Protein AF-A0A934UHF7-F1 (afdb_monomer_lite)

Structure (mmCIF, N/CA/C/O backbone):
data_AF-A0A934UHF7-F1
#
_entry.id   AF-A0A934UHF7-F1
#
loop_
_atom_site.group_PDB
_atom_site.id
_atom_site.type_symbol
_atom_site.label_atom_id
_atom_site.label_alt_id
_atom_site.label_comp_id
_atom_site.label_asym_id
_atom_site.label_entity_id
_atom_site.label_seq_id
_atom_site.pdbx_PDB_ins_code
_atom_site.Cartn_x
_atom_site.Cartn_y
_atom_site.Cartn_z
_atom_site.occupancy
_atom_site.B_iso_or_equiv
_atom_site.auth_seq_id
_atom_site.auth_comp_id
_atom_site.auth_asym_id
_atom_site.auth_atom_id
_atom_site.pdbx_PDB_model_num
ATOM 1 N N . MET A 1 1 ? -7.821 -23.586 4.861 1.00 62.84 1 MET A N 1
ATOM 2 C CA . MET A 1 1 ? -7.050 -22.357 5.176 1.00 62.84 1 MET A CA 1
ATOM 3 C C . MET A 1 1 ? -6.172 -22.627 6.397 1.00 62.84 1 MET A C 1
ATOM 5 O O . MET A 1 1 ? -6.608 -23.371 7.265 1.00 62.84 1 MET A O 1
ATOM 9 N N . LEU A 1 2 ? -4.943 -22.099 6.468 1.00 68.31 2 LEU A N 1
ATOM 10 C CA . LEU A 1 2 ? -4.145 -22.159 7.707 1.00 68.31 2 LEU A CA 1
ATOM 11 C C . LEU A 1 2 ? -4.829 -21.315 8.794 1.00 68.31 2 LEU A C 1
ATOM 13 O O . LEU A 1 2 ? -5.342 -20.244 8.481 1.00 68.31 2 LEU A O 1
ATOM 17 N N . ALA A 1 3 ? -4.805 -21.774 10.048 1.00 86.88 3 ALA A N 1
ATOM 18 C CA . ALA A 1 3 ? -5.326 -21.006 11.180 1.00 86.88 3 ALA A CA 1
ATOM 19 C C . ALA A 1 3 ? -4.601 -19.643 11.303 1.00 86.88 3 ALA A C 1
ATOM 21 O O . ALA A 1 3 ? -3.373 -19.612 11.109 1.00 86.88 3 ALA A O 1
ATOM 22 N N . PRO A 1 4 ? -5.306 -18.533 11.615 1.00 87.94 4 PRO A N 1
ATOM 23 C CA . PRO A 1 4 ? -4.714 -17.195 11.696 1.00 87.94 4 PRO A CA 1
ATOM 24 C C . PRO A 1 4 ? -3.457 -17.128 12.574 1.00 87.94 4 PRO A C 1
ATOM 26 O O . PRO A 1 4 ? -2.467 -16.503 12.203 1.00 87.94 4 PRO A O 1
ATOM 29 N N . GLU A 1 5 ? -3.407 -17.856 13.686 1.00 90.25 5 GLU A N 1
ATOM 30 C CA . GLU A 1 5 ? -2.260 -17.862 14.600 1.00 90.25 5 GLU A CA 1
ATOM 31 C C . GLU A 1 5 ? -0.988 -18.394 13.924 1.00 90.25 5 GLU A C 1
ATOM 33 O O . GLU A 1 5 ? 0.098 -17.832 14.097 1.00 90.25 5 GLU A O 1
ATOM 38 N N . LYS A 1 6 ? -1.114 -19.439 13.092 1.00 92.25 6 LYS A N 1
ATOM 39 C CA . LYS A 1 6 ? 0.016 -20.018 12.345 1.00 92.25 6 LYS A CA 1
ATOM 40 C C . LYS A 1 6 ? 0.525 -19.060 11.272 1.00 92.25 6 LYS A C 1
ATOM 42 O O . LYS A 1 6 ? 1.737 -18.927 11.087 1.00 92.25 6 LYS A O 1
ATOM 47 N N . ILE A 1 7 ? -0.387 -18.380 10.573 1.00 93.19 7 ILE A N 1
ATOM 48 C CA . ILE A 1 7 ? -0.027 -17.363 9.576 1.00 93.19 7 ILE A CA 1
ATOM 49 C C . ILE A 1 7 ? 0.721 -16.213 10.263 1.00 93.19 7 ILE A C 1
ATOM 51 O O . ILE A 1 7 ? 1.783 -15.795 9.793 1.00 93.19 7 ILE A O 1
ATOM 55 N N . ARG A 1 8 ? 0.211 -15.749 11.410 1.00 95.12 8 ARG A N 1
ATOM 56 C CA . ARG A 1 8 ? 0.797 -14.651 12.180 1.00 95.12 8 ARG A CA 1
ATOM 57 C C . ARG A 1 8 ? 2.185 -14.996 12.697 1.00 95.12 8 ARG A C 1
ATOM 59 O O . ARG A 1 8 ? 3.106 -14.210 12.495 1.00 95.12 8 ARG A O 1
ATOM 66 N N . ALA A 1 9 ? 2.369 -16.186 13.269 1.00 95.06 9 ALA A N 1
ATOM 67 C CA . ALA A 1 9 ? 3.677 -16.656 13.719 1.00 95.06 9 ALA A CA 1
ATOM 68 C C . ALA A 1 9 ? 4.718 -16.653 12.584 1.00 95.06 9 ALA A C 1
ATOM 70 O O . ALA A 1 9 ? 5.837 -16.185 12.774 1.00 95.06 9 ALA A O 1
ATOM 71 N N . LYS A 1 10 ? 4.341 -17.098 11.376 1.00 94.81 10 LYS A N 1
ATOM 72 C CA . LYS A 1 10 ? 5.239 -17.094 10.208 1.00 94.81 10 LYS A CA 1
ATOM 73 C C . LYS A 1 10 ? 5.590 -15.682 9.727 1.00 94.81 10 LYS A C 1
ATOM 75 O O . LYS A 1 10 ? 6.721 -15.438 9.308 1.00 94.81 10 LYS A O 1
ATOM 80 N N . LEU A 1 11 ? 4.644 -14.743 9.773 1.00 95.69 11 LEU A N 1
ATOM 81 C CA . LEU A 1 11 ? 4.925 -13.345 9.435 1.00 95.69 11 LEU A CA 1
ATOM 82 C C . LEU A 1 11 ? 5.869 -12.702 10.460 1.00 95.69 11 LEU A C 1
ATOM 84 O O . LEU A 1 11 ? 6.822 -12.038 10.064 1.00 95.69 11 LEU A O 1
ATOM 88 N N . LEU A 1 12 ? 5.687 -12.970 11.753 1.00 96.75 12 LEU A N 1
ATOM 89 C CA . LEU A 1 12 ? 6.542 -12.426 12.816 1.00 96.75 12 LEU A CA 1
ATOM 90 C C . LEU A 1 12 ? 8.006 -12.894 12.746 1.00 96.75 12 LEU A C 1
ATOM 92 O O . LEU A 1 12 ? 8.877 -12.240 13.304 1.00 96.75 12 LEU A O 1
ATOM 96 N N . GLN A 1 13 ? 8.306 -13.973 12.016 1.00 96.00 13 GLN A N 1
ATOM 97 C CA . GLN A 1 13 ? 9.692 -14.381 11.738 1.00 96.00 13 GLN A CA 1
ATOM 98 C C . GLN A 1 13 ? 10.429 -13.405 10.806 1.00 96.00 13 GLN A C 1
ATOM 100 O O . GLN A 1 13 ? 11.655 -13.378 10.793 1.00 96.00 13 GLN A O 1
ATOM 105 N N . ASN A 1 14 ? 9.696 -12.630 9.998 1.00 94.38 14 ASN A N 1
ATOM 106 C CA . ASN A 1 14 ? 10.255 -11.802 8.923 1.00 94.38 14 ASN A CA 1
ATOM 107 C C . ASN A 1 14 ? 9.904 -10.312 9.047 1.00 94.38 14 ASN A C 1
ATOM 109 O O . ASN A 1 14 ? 10.461 -9.486 8.317 1.00 94.38 14 ASN A O 1
ATOM 113 N N . TYR A 1 15 ? 8.964 -9.962 9.925 1.00 95.62 15 TYR A N 1
ATOM 114 C CA . TYR A 1 15 ? 8.413 -8.617 10.041 1.00 95.62 15 TYR A CA 1
ATOM 115 C C . TYR A 1 15 ? 8.269 -8.200 11.501 1.00 95.62 15 TYR A C 1
ATOM 117 O O . TYR A 1 15 ? 7.901 -9.002 12.356 1.00 95.62 15 TYR A O 1
ATOM 125 N N . GLU A 1 16 ? 8.508 -6.913 11.753 1.00 94.31 16 GLU A N 1
ATOM 126 C CA . GLU A 1 16 ? 8.268 -6.296 13.059 1.00 94.31 16 GLU A CA 1
ATOM 127 C C . GLU A 1 16 ? 6.799 -6.477 13.483 1.00 94.31 16 GLU A C 1
ATOM 129 O O . GLU A 1 16 ? 5.912 -6.343 12.630 1.00 94.31 16 GLU A O 1
ATOM 134 N N . PRO A 1 17 ? 6.513 -6.705 14.778 1.00 94.81 17 PRO A N 1
ATOM 135 C CA . PRO A 1 17 ? 5.154 -6.950 15.261 1.00 94.81 17 PRO A CA 1
ATOM 136 C C . PRO A 1 17 ? 4.128 -5.886 14.860 1.00 94.81 17 PRO A C 1
ATOM 138 O O . PRO A 1 17 ? 3.008 -6.236 14.499 1.00 94.81 17 PRO A O 1
ATOM 141 N N . ASP A 1 18 ? 4.519 -4.610 14.840 1.00 94.00 18 ASP A N 1
ATOM 142 C CA . ASP A 1 18 ? 3.639 -3.489 14.475 1.00 94.00 18 ASP A CA 1
ATOM 143 C C . ASP A 1 18 ? 3.242 -3.466 12.990 1.00 94.00 18 ASP A C 1
ATOM 145 O O . ASP A 1 18 ? 2.354 -2.718 12.592 1.00 94.00 18 ASP A O 1
ATOM 149 N N . LEU A 1 19 ? 3.918 -4.248 12.142 1.00 96.75 19 LEU A N 1
ATOM 150 C CA . LEU A 1 19 ? 3.612 -4.368 10.713 1.00 96.75 19 LEU A CA 1
ATOM 151 C C . LEU A 1 19 ? 2.625 -5.505 10.429 1.00 96.75 19 LEU A C 1
ATOM 153 O O . LEU A 1 19 ? 1.992 -5.529 9.372 1.00 96.75 19 LEU A O 1
ATOM 157 N N . VAL A 1 20 ? 2.510 -6.457 11.352 1.00 98.06 20 VAL A N 1
ATOM 158 C CA . VAL A 1 20 ? 1.700 -7.661 11.189 1.00 98.06 20 VAL A CA 1
ATOM 159 C C . VAL A 1 20 ? 0.325 -7.431 11.804 1.00 98.06 20 VAL A C 1
ATOM 161 O O . VAL A 1 20 ? 0.208 -6.948 12.928 1.00 98.06 20 VAL A O 1
ATOM 164 N N . CYS A 1 21 ? -0.721 -7.807 11.070 1.00 97.75 21 CYS A N 1
ATOM 165 C CA . CYS A 1 21 ? -2.094 -7.759 11.546 1.00 97.75 21 CYS A CA 1
ATOM 166 C C . CYS A 1 21 ? -2.237 -8.511 12.878 1.00 97.75 21 CYS A C 1
ATOM 168 O O . CYS A 1 21 ? -1.662 -9.587 13.097 1.00 97.75 21 CYS A O 1
ATOM 170 N N . ARG A 1 22 ? -3.011 -7.921 13.781 1.00 96.00 22 ARG A N 1
ATOM 171 C CA . ARG A 1 22 ? -3.354 -8.474 15.086 1.00 96.00 22 ARG A CA 1
ATOM 172 C C . ARG A 1 22 ? -4.867 -8.354 15.310 1.00 96.00 22 ARG A C 1
ATOM 174 O O . ARG A 1 22 ? -5.503 -7.560 14.619 1.00 96.00 22 ARG A O 1
ATOM 181 N N . PRO A 1 23 ? -5.449 -9.131 16.241 1.00 95.44 23 PRO A N 1
ATOM 182 C CA . PRO A 1 23 ? -6.899 -9.133 16.461 1.00 95.44 23 PRO A CA 1
ATOM 183 C C . PRO A 1 23 ? -7.495 -7.764 16.826 1.00 95.44 23 PRO A C 1
ATOM 185 O O . PRO A 1 23 ? -8.679 -7.536 16.615 1.00 95.44 23 PRO A O 1
ATOM 188 N N . ASP A 1 24 ? -6.683 -6.854 17.367 1.00 95.81 24 ASP A N 1
ATOM 189 C CA . ASP A 1 24 ? -7.043 -5.478 17.723 1.00 95.81 24 ASP A CA 1
ATOM 190 C C . ASP A 1 24 ? -6.553 -4.434 16.698 1.00 95.81 24 ASP A C 1
ATOM 192 O O . ASP A 1 24 ? -6.535 -3.242 16.998 1.00 95.81 24 ASP A O 1
ATOM 196 N N . SER A 1 25 ? -6.109 -4.849 15.504 1.00 97.94 25 SER A N 1
ATOM 197 C CA . SER A 1 25 ? -5.822 -3.906 14.418 1.00 97.94 25 SER A CA 1
ATOM 198 C C . SER A 1 25 ? -7.101 -3.190 13.985 1.00 97.94 25 SER A C 1
ATOM 200 O O . SER A 1 25 ? -8.149 -3.808 13.848 1.00 97.94 25 SER A O 1
ATOM 202 N N . ASP A 1 26 ? -7.006 -1.896 13.698 1.00 98.25 26 ASP A N 1
ATOM 203 C CA . ASP A 1 26 ? -8.129 -1.114 13.174 1.00 98.25 26 ASP A CA 1
ATOM 204 C C . ASP A 1 26 ? -8.273 -1.285 11.653 1.00 98.25 26 ASP A C 1
ATOM 206 O O . ASP A 1 26 ? -9.363 -1.145 11.101 1.00 98.25 26 ASP A O 1
ATOM 210 N N . LEU A 1 27 ? -7.158 -1.561 10.966 1.00 98.38 27 LEU A N 1
ATOM 211 C CA . LEU A 1 27 ? -7.069 -1.621 9.509 1.00 98.38 27 LEU A CA 1
ATOM 212 C C . LEU A 1 27 ? -5.830 -2.412 9.069 1.00 98.38 27 LEU A C 1
ATOM 214 O O . LEU A 1 27 ? -4.785 -2.373 9.722 1.00 98.38 27 LEU A O 1
ATOM 218 N N . VAL A 1 28 ? -5.899 -3.058 7.905 1.00 98.62 28 VAL A N 1
ATOM 219 C CA . VAL A 1 28 ? -4.717 -3.552 7.186 1.00 98.62 28 VAL A CA 1
ATOM 220 C C . VAL A 1 28 ? -4.571 -2.865 5.836 1.00 98.62 28 VAL A C 1
ATOM 222 O O . VAL A 1 28 ? -5.526 -2.770 5.071 1.00 98.62 28 VAL A O 1
ATOM 225 N N . ILE A 1 29 ? -3.358 -2.392 5.539 1.00 98.62 29 ILE A N 1
ATOM 226 C CA . ILE A 1 29 ? -3.007 -1.744 4.273 1.00 98.62 29 ILE A CA 1
ATOM 227 C C . ILE A 1 29 ? -1.858 -2.506 3.626 1.00 98.62 29 ILE A C 1
ATOM 229 O O . ILE A 1 29 ? -0.712 -2.435 4.081 1.00 98.62 29 ILE A O 1
ATOM 233 N N . GLU A 1 30 ? -2.147 -3.188 2.525 1.00 98.44 30 GLU A N 1
ATOM 234 C CA . GLU A 1 30 ? -1.138 -3.911 1.759 1.00 98.44 30 GLU A CA 1
ATOM 235 C C . GLU A 1 30 ? -1.224 -3.591 0.275 1.00 98.44 30 GLU A C 1
ATOM 237 O O . GLU A 1 30 ? -2.240 -3.177 -0.265 1.00 98.44 30 GLU A O 1
ATOM 242 N N . GLY A 1 31 ? -0.117 -3.798 -0.410 1.00 98.25 31 GLY A N 1
ATOM 243 C CA . GLY A 1 31 ? -0.020 -3.620 -1.842 1.00 98.25 31 GLY A CA 1
ATOM 244 C C . GLY A 1 31 ? 1.350 -4.061 -2.302 1.00 98.25 31 GLY A C 1
ATOM 245 O O . GLY A 1 31 ? 2.305 -4.134 -1.512 1.00 98.25 31 GLY A O 1
ATOM 246 N N . TYR A 1 32 ? 1.483 -4.306 -3.601 1.00 98.38 32 TYR A N 1
ATOM 247 C CA . TYR A 1 32 ? 2.802 -4.502 -4.183 1.00 98.38 32 TYR A CA 1
ATOM 248 C C . TYR A 1 32 ? 3.709 -3.300 -3.834 1.00 98.38 32 TYR A C 1
ATOM 250 O O . TYR A 1 32 ? 3.229 -2.158 -3.736 1.00 98.38 32 TYR A O 1
ATOM 258 N N . PRO A 1 33 ? 5.018 -3.495 -3.567 1.00 96.81 33 PRO A N 1
ATOM 259 C CA . PRO A 1 33 ? 5.877 -2.373 -3.232 1.00 96.81 33 PRO A CA 1
ATOM 260 C C . PRO A 1 33 ? 5.815 -1.301 -4.320 1.00 96.81 33 PRO A C 1
ATOM 262 O O . PRO A 1 33 ? 5.768 -1.605 -5.504 1.00 96.81 33 PRO A O 1
ATOM 265 N N . ARG A 1 34 ? 5.913 -0.032 -3.910 1.00 94.81 34 ARG A N 1
ATOM 266 C CA . ARG A 1 34 ? 5.830 1.152 -4.797 1.00 94.81 34 ARG A CA 1
ATOM 267 C C . ARG A 1 34 ? 4.422 1.512 -5.294 1.00 94.81 34 ARG A C 1
ATOM 269 O O . ARG A 1 34 ? 4.299 2.482 -6.040 1.00 94.81 34 ARG A O 1
ATOM 276 N N . SER A 1 35 ? 3.387 0.867 -4.765 1.00 97.19 35 SER A N 1
ATOM 277 C CA . SER A 1 35 ? 1.979 1.262 -4.917 1.00 97.19 35 SER A CA 1
ATOM 278 C C . SER A 1 35 ? 1.512 2.156 -3.757 1.00 97.19 35 SER A C 1
ATOM 280 O O . SER A 1 35 ? 0.618 1.795 -3.021 1.00 97.19 35 SER A O 1
ATOM 282 N N . ALA A 1 36 ? 2.196 3.272 -3.480 1.00 96.06 36 ALA A N 1
ATOM 283 C CA . ALA A 1 36 ? 1.829 4.253 -2.433 1.00 96.06 36 ALA A CA 1
ATOM 284 C C . ALA A 1 36 ? 1.739 3.789 -0.952 1.00 96.06 36 ALA A C 1
ATOM 286 O O . ALA A 1 36 ? 1.555 4.637 -0.091 1.00 96.06 36 ALA A O 1
ATOM 287 N N . ASN A 1 37 ? 2.003 2.522 -0.609 1.00 97.19 37 ASN A N 1
ATOM 288 C CA . ASN A 1 37 ? 1.958 1.977 0.771 1.00 97.19 37 ASN A CA 1
ATOM 289 C C . ASN A 1 37 ? 2.432 2.922 1.899 1.00 97.19 37 ASN A C 1
ATOM 291 O O . ASN A 1 37 ? 1.715 3.181 2.862 1.00 97.19 37 ASN A O 1
ATOM 295 N N . THR A 1 38 ? 3.655 3.452 1.798 1.00 94.94 38 THR A N 1
ATOM 296 C CA . THR A 1 38 ? 4.207 4.352 2.827 1.00 94.94 38 THR A CA 1
ATOM 297 C C . THR A 1 38 ? 3.505 5.706 2.852 1.00 94.94 38 THR A C 1
ATOM 299 O O . THR A 1 38 ? 3.336 6.277 3.922 1.00 94.94 38 THR A O 1
ATOM 302 N N . PHE A 1 39 ? 3.094 6.208 1.687 1.00 96.44 39 PHE A N 1
ATOM 303 C CA . PHE A 1 39 ? 2.368 7.466 1.570 1.00 96.44 39 PHE A CA 1
ATOM 304 C C . PHE A 1 39 ? 0.998 7.378 2.232 1.00 96.44 39 PHE A C 1
ATOM 306 O O . PHE A 1 39 ? 0.721 8.206 3.088 1.00 96.44 39 PHE A O 1
ATOM 313 N N . THR A 1 40 ? 0.223 6.332 1.951 1.00 98.19 40 THR A N 1
ATOM 314 C CA . THR A 1 40 ? -1.100 6.116 2.550 1.00 98.19 40 THR A CA 1
ATOM 315 C C . THR A 1 40 ? -1.047 6.107 4.078 1.00 98.19 40 THR A C 1
ATOM 317 O O . THR A 1 40 ? -1.782 6.842 4.729 1.00 98.19 40 THR A O 1
ATOM 320 N N . VAL A 1 41 ? -0.122 5.340 4.668 1.00 97.88 41 VAL A N 1
ATOM 321 C CA . VAL A 1 41 ? 0.048 5.297 6.132 1.00 97.88 41 VAL A CA 1
ATOM 322 C C . VAL A 1 41 ? 0.471 6.660 6.689 1.00 97.88 41 VAL A C 1
ATOM 324 O O . VAL A 1 41 ? 0.005 7.069 7.749 1.00 97.88 41 VAL A O 1
ATOM 327 N N . SER A 1 42 ? 1.367 7.373 6.000 1.00 97.62 42 SER A N 1
ATOM 328 C CA . SER A 1 42 ? 1.803 8.703 6.437 1.00 97.62 42 SER A CA 1
ATOM 329 C C . SER A 1 42 ? 0.696 9.746 6.336 1.00 97.62 42 SER A C 1
ATOM 331 O O . SER A 1 42 ? 0.609 10.571 7.238 1.00 97.62 42 SER A O 1
ATOM 333 N N . MET A 1 43 ? -0.146 9.692 5.301 1.00 98.19 43 MET A N 1
ATOM 334 C CA . MET A 1 43 ? -1.321 10.553 5.168 1.00 98.19 43 MET A CA 1
ATOM 335 C C . MET A 1 43 ? -2.287 10.320 6.322 1.00 98.19 43 MET A C 1
ATOM 337 O O . MET A 1 43 ? -2.574 11.262 7.046 1.00 98.19 43 MET A O 1
ATOM 341 N N . ILE A 1 44 ? -2.688 9.071 6.585 1.00 98.38 44 ILE A N 1
ATOM 342 C CA . ILE A 1 44 ? -3.584 8.750 7.710 1.00 98.38 44 ILE A CA 1
ATOM 343 C C . ILE A 1 44 ? -3.035 9.308 9.029 1.00 98.38 44 ILE A C 1
ATOM 345 O O . ILE A 1 44 ? -3.760 9.947 9.782 1.00 98.38 44 ILE A O 1
ATOM 349 N N . ARG A 1 45 ? -1.732 9.138 9.286 1.00 97.88 45 ARG A N 1
ATOM 350 C CA . ARG A 1 45 ? -1.096 9.690 10.490 1.00 97.88 45 ARG A CA 1
ATOM 351 C C . ARG A 1 45 ? -1.140 11.214 10.539 1.00 97.88 45 ARG A C 1
ATOM 353 O O . ARG A 1 45 ? -1.429 11.750 11.595 1.00 97.88 45 ARG A O 1
ATOM 360 N N . VAL A 1 46 ? -0.861 11.901 9.429 1.00 98.31 46 VAL A N 1
ATOM 361 C CA . VAL A 1 46 ? -0.944 13.371 9.358 1.00 98.31 46 VAL A CA 1
ATOM 362 C C . VAL A 1 46 ? -2.360 13.852 9.665 1.00 98.31 46 VAL A C 1
ATOM 364 O O . VAL A 1 46 ? -2.509 14.790 10.439 1.00 98.31 46 VAL A O 1
ATOM 367 N N . LEU A 1 47 ? -3.378 13.194 9.107 1.00 98.31 47 LEU A N 1
ATOM 368 C CA . LEU A 1 47 ? -4.774 13.574 9.318 1.00 98.31 47 LEU A CA 1
ATOM 369 C C . LEU A 1 47 ? -5.209 13.335 10.770 1.00 98.31 47 LEU A C 1
ATOM 371 O O . LEU A 1 47 ? -5.811 14.215 11.378 1.00 98.31 47 LEU A O 1
ATOM 375 N N . CYS A 1 48 ? -4.848 12.191 11.363 1.00 98.25 48 CYS A N 1
ATOM 376 C CA . CYS A 1 48 ? -5.109 11.936 12.782 1.00 98.25 48 CYS A CA 1
ATOM 377 C C . CYS A 1 48 ? -4.388 12.942 13.690 1.00 98.25 48 CYS A C 1
ATOM 379 O O . CYS A 1 48 ? -5.014 13.487 14.595 1.00 98.25 48 CYS A O 1
ATOM 381 N N . ASP A 1 49 ? -3.104 13.221 13.424 1.00 97.62 49 ASP A N 1
ATOM 382 C CA . ASP A 1 49 ? -2.310 14.190 14.189 1.00 97.62 49 ASP A CA 1
ATOM 383 C C . ASP A 1 49 ? -2.960 15.591 14.123 1.00 97.62 49 ASP A C 1
ATOM 385 O O . ASP A 1 49 ? -3.085 16.261 15.146 1.00 97.62 49 ASP A O 1
ATOM 389 N N . ALA A 1 50 ? -3.424 16.020 12.942 1.00 96.88 50 ALA A N 1
ATOM 390 C CA . ALA A 1 50 ? -4.084 17.314 12.745 1.00 96.88 50 ALA A CA 1
ATOM 391 C C . ALA A 1 50 ? -5.451 17.414 13.444 1.00 96.88 50 ALA A C 1
ATOM 393 O O . ALA A 1 50 ? -5.810 18.481 13.934 1.00 96.88 50 ALA A O 1
ATOM 394 N N . ALA A 1 51 ? -6.196 16.309 13.515 1.00 97.06 51 ALA A N 1
ATOM 395 C CA . ALA A 1 51 ? -7.498 16.246 14.177 1.00 97.06 51 ALA A CA 1
ATOM 396 C C . ALA A 1 51 ? -7.413 15.986 15.695 1.00 97.06 51 ALA A C 1
ATOM 398 O O . ALA A 1 51 ? -8.446 15.896 16.355 1.00 97.06 51 ALA A O 1
ATOM 399 N N . GLY A 1 52 ? -6.210 15.797 16.258 1.00 97.06 52 GLY A N 1
ATOM 400 C CA . GLY A 1 52 ? -6.044 15.360 17.650 1.00 97.06 52 GLY A CA 1
ATOM 401 C C . GLY A 1 52 ? -6.601 13.953 17.920 1.00 97.06 52 GLY A C 1
ATOM 402 O O . GLY A 1 52 ? -6.880 13.599 19.064 1.00 97.06 52 GLY A O 1
ATOM 403 N N . GLN A 1 53 ? -6.781 13.145 16.872 1.00 96.88 53 GLN A N 1
ATOM 404 C CA . GLN A 1 53 ? -7.344 11.802 16.953 1.00 96.88 53 GLN A CA 1
ATOM 405 C C . GLN A 1 53 ? -6.245 10.772 17.238 1.00 96.88 53 GLN A C 1
ATOM 407 O O . GLN A 1 53 ? -5.139 10.837 16.697 1.00 96.88 53 GLN A O 1
ATOM 412 N N . LYS A 1 54 ? -6.563 9.759 18.052 1.00 96.81 54 LYS A N 1
ATOM 413 C CA . LYS A 1 54 ? -5.672 8.612 18.275 1.00 96.81 54 LYS A CA 1
ATOM 414 C C . LYS A 1 54 ? -5.336 7.936 16.940 1.00 96.81 54 LYS A C 1
ATOM 416 O O . LYS A 1 54 ? -6.230 7.624 16.157 1.00 96.81 54 LYS A O 1
ATOM 421 N N . GLN A 1 55 ? -4.051 7.662 16.706 1.00 96.69 55 GLN A N 1
ATOM 422 C CA . GLN A 1 55 ? -3.628 6.945 15.503 1.00 96.69 55 GLN A CA 1
ATOM 423 C C . GLN A 1 55 ? -4.176 5.507 15.501 1.00 96.69 55 GLN A C 1
ATOM 425 O O . GLN A 1 55 ? -4.034 4.813 16.515 1.00 96.69 55 GLN A O 1
ATOM 430 N N . PRO A 1 56 ? -4.743 5.037 14.375 1.00 97.19 56 PRO A N 1
ATOM 431 C CA . PRO A 1 56 ? -5.198 3.659 14.252 1.00 97.19 56 PRO A CA 1
ATOM 432 C C . PRO A 1 56 ? -4.018 2.678 14.284 1.00 97.19 56 PRO A C 1
ATOM 434 O O . PRO A 1 56 ? -2.920 2.965 13.788 1.00 97.19 56 PRO A O 1
ATOM 437 N N . CYS A 1 57 ? -4.253 1.486 14.821 1.00 97.75 57 CYS A N 1
ATOM 438 C CA . CYS A 1 57 ? -3.367 0.345 14.675 1.00 97.75 57 CYS A CA 1
ATOM 439 C C . CYS A 1 57 ? -3.492 -0.217 13.253 1.00 97.75 57 CYS A C 1
ATOM 441 O O . CYS A 1 57 ? -4.498 -0.835 12.905 1.00 97.75 57 CYS A O 1
ATOM 443 N N . ILE A 1 58 ? -2.462 -0.007 12.429 1.00 98.25 58 ILE A N 1
ATOM 444 C CA . ILE A 1 58 ? -2.468 -0.420 11.022 1.00 98.25 58 ILE A CA 1
ATOM 445 C C . ILE A 1 58 ? -1.434 -1.523 10.779 1.00 98.25 58 ILE A C 1
ATOM 447 O O . ILE A 1 58 ? -0.233 -1.251 10.820 1.00 98.25 58 ILE A O 1
ATOM 451 N N . GLY A 1 59 ? -1.885 -2.726 10.411 1.00 98.19 59 GLY A N 1
ATOM 452 C CA . GLY A 1 59 ? -1.007 -3.750 9.832 1.00 98.19 59 GLY A CA 1
ATOM 453 C C . GLY A 1 59 ? -0.620 -3.370 8.400 1.00 98.19 59 GLY A C 1
ATOM 454 O O . GLY A 1 59 ? -1.490 -3.066 7.587 1.00 98.19 59 GLY A O 1
ATOM 455 N N . HIS A 1 60 ? 0.671 -3.324 8.068 1.00 97.81 60 HIS A N 1
ATOM 456 C CA . HIS A 1 60 ? 1.116 -2.809 6.770 1.00 97.81 60 HIS A CA 1
ATOM 457 C C . HIS A 1 60 ? 2.561 -3.174 6.407 1.00 97.81 60 HIS A C 1
ATOM 459 O O . HIS A 1 60 ? 3.381 -3.478 7.270 1.00 97.81 60 HIS A O 1
ATOM 465 N N . HIS A 1 61 ? 2.959 -2.922 5.155 1.00 94.50 61 HIS A N 1
ATOM 466 C CA . HIS A 1 61 ? 4.355 -3.017 4.681 1.00 94.50 61 HIS A CA 1
ATOM 467 C C . HIS A 1 61 ? 4.978 -4.418 4.800 1.00 94.50 61 HIS A C 1
ATOM 469 O O . HIS A 1 61 ? 6.203 -4.551 4.698 1.00 94.50 61 HIS A O 1
ATOM 475 N N . THR A 1 62 ? 4.167 -5.466 4.954 1.00 96.44 62 THR A N 1
ATOM 476 C CA . THR A 1 62 ? 4.658 -6.835 4.763 1.00 96.44 62 THR A CA 1
ATOM 477 C C . THR A 1 62 ? 4.769 -7.155 3.270 1.00 96.44 62 THR A C 1
ATOM 479 O O . THR A 1 62 ? 5.625 -7.943 2.855 1.00 96.44 62 THR A O 1
ATOM 482 N N . HIS A 1 63 ? 3.966 -6.474 2.440 1.00 96.56 63 HIS A N 1
ATOM 483 C CA . HIS A 1 63 ? 3.782 -6.739 1.015 1.00 96.56 63 HIS A CA 1
ATOM 484 C C . HIS A 1 63 ? 3.382 -8.195 0.758 1.00 96.56 63 HIS A C 1
ATOM 486 O O . HIS A 1 63 ? 3.831 -8.804 -0.218 1.00 96.56 63 HIS A O 1
ATOM 492 N N . SER A 1 64 ? 2.603 -8.763 1.679 1.00 95.75 64 SER A N 1
ATOM 493 C CA . SER A 1 64 ? 2.213 -10.165 1.693 1.00 95.75 64 SER A CA 1
ATOM 494 C C . SER A 1 64 ? 0.703 -10.293 1.810 1.00 95.75 64 SER A C 1
ATOM 496 O O . SER A 1 64 ? 0.096 -9.793 2.755 1.00 95.75 64 SER A O 1
ATOM 498 N N . VAL A 1 65 ? 0.110 -11.062 0.896 1.00 96.94 65 VAL A N 1
ATOM 499 C CA . VAL A 1 65 ? -1.305 -11.461 0.953 1.00 96.94 65 VAL A CA 1
ATOM 500 C C . VAL A 1 65 ? -1.626 -12.206 2.251 1.00 96.94 65 VAL A C 1
ATOM 502 O O . VAL A 1 65 ? -2.756 -12.185 2.718 1.00 96.94 65 VAL A O 1
ATOM 505 N N . GLN A 1 66 ? -0.637 -12.829 2.894 1.00 97.00 66 GLN A N 1
ATOM 506 C CA . GLN A 1 66 ? -0.854 -13.495 4.179 1.00 97.00 66 GLN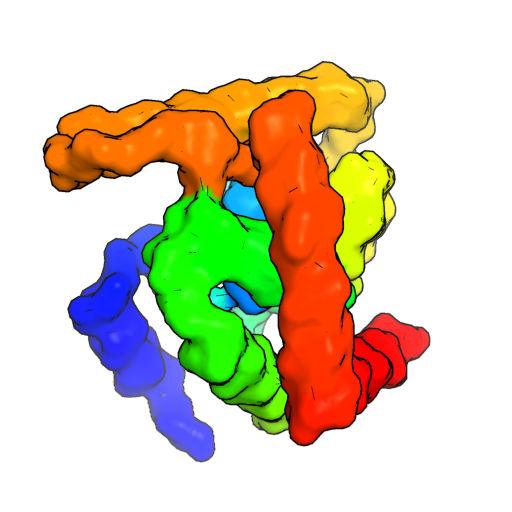 A CA 1
ATOM 507 C C . GLN A 1 66 ? -1.307 -12.521 5.275 1.00 97.00 66 GLN A C 1
ATOM 509 O O . GLN A 1 66 ? -2.089 -12.907 6.135 1.00 97.00 66 GLN A O 1
ATOM 514 N N . ASN A 1 67 ? -0.878 -11.255 5.225 1.00 97.75 67 ASN A N 1
ATOM 515 C CA . ASN A 1 67 ? -1.325 -10.237 6.178 1.00 97.75 67 ASN A CA 1
ATOM 516 C C . ASN A 1 67 ? -2.792 -9.834 5.931 1.00 97.75 67 ASN A C 1
ATOM 518 O O . ASN A 1 67 ? -3.521 -9.557 6.876 1.00 97.75 67 ASN A O 1
ATOM 522 N N . LEU A 1 68 ? -3.241 -9.877 4.669 1.00 98.00 68 LEU A N 1
ATOM 523 C CA . LEU A 1 68 ? -4.653 -9.722 4.298 1.00 98.00 68 LEU A CA 1
ATOM 524 C C . LEU A 1 68 ? -5.480 -10.940 4.737 1.00 98.00 68 LEU A C 1
ATOM 526 O O . LEU A 1 68 ? -6.552 -10.788 5.303 1.00 98.00 68 LEU A O 1
ATOM 530 N N . ARG A 1 69 ? -4.958 -12.162 4.576 1.00 97.31 69 ARG A N 1
ATOM 531 C CA . ARG A 1 69 ? -5.623 -13.379 5.080 1.00 97.31 69 ARG A CA 1
ATOM 532 C C . ARG A 1 69 ? -5.795 -13.367 6.599 1.00 97.31 69 ARG A C 1
ATOM 534 O O . ARG A 1 69 ? -6.816 -13.839 7.087 1.00 97.31 69 ARG A O 1
ATOM 541 N N . LEU A 1 70 ? -4.832 -12.810 7.340 1.00 96.94 70 LEU A N 1
ATOM 542 C CA . LEU A 1 70 ? -4.998 -12.560 8.775 1.00 96.94 70 LEU A CA 1
ATOM 543 C C . LEU A 1 70 ? -6.144 -11.597 9.054 1.00 96.94 70 LEU A C 1
ATOM 545 O O . LEU A 1 70 ? -6.995 -11.902 9.881 1.00 96.94 70 LEU A O 1
ATOM 549 N N . ALA A 1 71 ? -6.166 -10.459 8.360 1.00 97.50 71 ALA A N 1
ATOM 550 C CA . ALA A 1 71 ? -7.212 -9.462 8.530 1.00 97.50 71 ALA A CA 1
ATOM 551 C C . ALA A 1 71 ? -8.597 -10.051 8.249 1.00 97.50 71 ALA A C 1
ATOM 553 O O . ALA A 1 71 ? -9.491 -9.900 9.073 1.00 97.50 71 ALA A O 1
ATOM 554 N N . ALA A 1 72 ? -8.740 -10.817 7.163 1.00 96.75 72 ALA A N 1
ATOM 555 C CA . ALA A 1 72 ? -9.960 -11.553 6.854 1.00 96.75 72 ALA A CA 1
ATOM 556 C C . ALA A 1 72 ? -10.359 -12.510 7.992 1.00 96.75 72 ALA A C 1
ATOM 558 O O . ALA A 1 72 ? -11.498 -12.478 8.449 1.00 96.75 72 ALA A O 1
ATOM 559 N N . GLY A 1 73 ? -9.414 -13.304 8.507 1.00 95.56 73 GLY A N 1
ATOM 560 C CA . GLY A 1 73 ? -9.665 -14.228 9.619 1.00 95.56 73 GLY A CA 1
ATOM 561 C C . GLY A 1 73 ? -10.042 -13.546 10.940 1.00 95.56 73 GLY A C 1
ATOM 562 O O . GLY A 1 73 ? -10.739 -14.144 11.753 1.00 95.56 73 GLY A O 1
ATOM 563 N N . TYR A 1 74 ? -9.609 -12.303 11.153 1.00 96.31 74 TYR A N 1
ATOM 564 C CA . TYR A 1 74 ? -9.940 -11.499 12.333 1.00 96.31 74 TYR A CA 1
ATOM 565 C C . TYR A 1 74 ? -11.122 -10.538 12.118 1.00 96.31 74 TYR A C 1
ATOM 567 O O . TYR A 1 74 ? -11.506 -9.838 13.052 1.00 96.31 74 TYR A O 1
ATOM 575 N N . GLY A 1 75 ? -11.696 -10.472 10.912 1.00 96.00 75 GLY A N 1
ATOM 576 C CA . GLY A 1 75 ? -12.736 -9.494 10.575 1.00 96.00 75 GLY A CA 1
ATOM 577 C C . GLY A 1 75 ? -12.244 -8.040 10.596 1.00 96.00 75 GLY A C 1
ATOM 578 O O . GLY A 1 75 ? -13.014 -7.132 10.906 1.00 96.00 75 GLY A O 1
ATOM 579 N N . ILE A 1 76 ? -10.959 -7.810 10.309 1.00 98.12 76 ILE A N 1
ATOM 580 C CA . ILE A 1 76 ? -10.358 -6.473 10.253 1.00 98.12 76 ILE A CA 1
ATOM 581 C C . ILE A 1 76 ? -10.523 -5.887 8.845 1.00 98.12 76 ILE A C 1
ATOM 583 O O . ILE A 1 76 ? -10.180 -6.563 7.870 1.00 98.12 76 ILE A O 1
ATOM 587 N N . PRO A 1 77 ? -10.985 -4.626 8.712 1.00 98.12 77 PRO A N 1
ATOM 588 C CA . PRO A 1 77 ? -11.076 -3.947 7.425 1.00 98.12 77 PRO A CA 1
ATOM 589 C C . PRO A 1 77 ? -9.742 -3.944 6.674 1.00 98.12 77 PRO A C 1
ATOM 591 O O . PRO A 1 77 ? -8.669 -3.771 7.261 1.00 98.12 77 PRO A O 1
ATOM 594 N N . MET A 1 78 ? -9.809 -4.104 5.355 1.00 98.19 78 MET A N 1
ATOM 595 C CA . MET A 1 78 ? -8.639 -4.178 4.483 1.00 98.19 78 MET A CA 1
ATOM 596 C C . MET A 1 78 ? -8.702 -3.122 3.388 1.00 98.19 78 MET A C 1
ATOM 598 O O . MET A 1 78 ? -9.734 -2.935 2.748 1.00 98.19 78 MET A O 1
ATOM 602 N N . MET A 1 79 ? -7.563 -2.491 3.120 1.00 98.12 79 MET A N 1
ATOM 603 C CA . MET A 1 79 ? -7.340 -1.669 1.939 1.00 98.12 79 MET A CA 1
ATOM 604 C C . MET A 1 79 ? -6.157 -2.218 1.145 1.00 9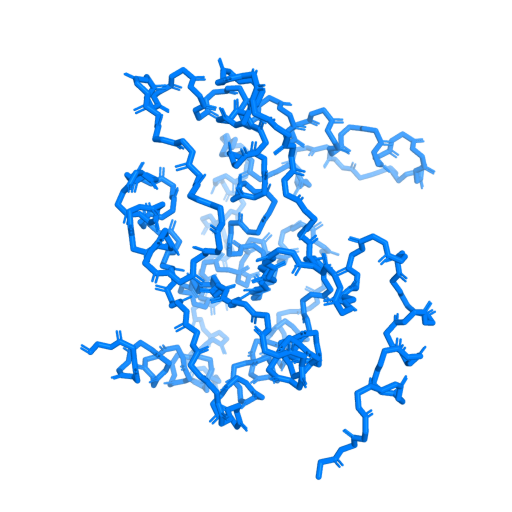8.12 79 MET A C 1
ATOM 606 O O . MET A 1 79 ? -5.048 -2.369 1.666 1.00 98.12 79 MET A O 1
ATOM 610 N N . VAL A 1 80 ? -6.389 -2.475 -0.137 1.00 98.44 80 VAL A N 1
ATOM 611 C CA . VAL A 1 80 ? -5.385 -2.969 -1.070 1.00 98.44 80 VAL A CA 1
ATOM 612 C C . VAL A 1 80 ? -4.998 -1.867 -2.041 1.00 98.44 80 VAL A C 1
ATOM 614 O O . VAL A 1 80 ? -5.842 -1.279 -2.712 1.00 98.44 80 VAL A O 1
ATOM 617 N N . LEU A 1 81 ? -3.700 -1.589 -2.119 1.00 98.50 81 LEU A N 1
ATOM 618 C CA . LEU A 1 81 ? -3.145 -0.564 -2.991 1.00 98.50 81 LEU A CA 1
ATOM 619 C C . LEU A 1 81 ? -2.624 -1.184 -4.282 1.00 98.50 81 LEU A C 1
ATOM 621 O O . LEU A 1 81 ? -1.721 -2.030 -4.258 1.00 98.50 81 LEU A O 1
ATOM 625 N N . ILE A 1 82 ? -3.126 -0.698 -5.414 1.00 98.19 82 ILE A N 1
ATOM 626 C CA . ILE A 1 82 ? -2.756 -1.201 -6.737 1.00 98.19 82 ILE A CA 1
ATOM 627 C C . ILE A 1 82 ? -2.141 -0.105 -7.605 1.00 98.19 82 ILE A C 1
ATOM 629 O O . ILE A 1 82 ? -2.495 1.071 -7.531 1.00 98.19 82 ILE A O 1
ATOM 633 N N . ARG A 1 83 ? -1.177 -0.496 -8.434 1.00 98.12 83 ARG A N 1
ATOM 634 C CA . ARG A 1 83 ? -0.508 0.377 -9.395 1.00 98.12 83 ARG A CA 1
ATOM 635 C C . ARG A 1 83 ? -0.233 -0.406 -10.669 1.00 98.12 83 ARG A C 1
ATOM 637 O O . ARG A 1 83 ? 0.039 -1.607 -10.595 1.00 98.12 83 ARG A O 1
ATOM 644 N N . GLU A 1 84 ? -0.273 0.298 -11.794 1.00 97.75 84 GLU A N 1
ATOM 645 C CA . GLU A 1 84 ? 0.127 -0.231 -13.095 1.00 97.75 84 GLU A CA 1
ATOM 646 C C . GLU A 1 84 ? 1.512 -0.922 -12.987 1.00 97.75 84 GLU A C 1
ATOM 648 O O . GLU A 1 84 ? 2.418 -0.398 -12.313 1.00 97.75 84 GLU A O 1
ATOM 653 N N . PRO A 1 85 ? 1.656 -2.142 -13.542 1.00 98.06 85 PRO A N 1
ATOM 654 C CA . PRO A 1 85 ? 2.835 -2.975 -13.339 1.00 98.06 85 PRO A CA 1
ATOM 655 C C . PRO A 1 85 ? 4.131 -2.348 -13.854 1.00 98.06 85 PRO A C 1
ATOM 657 O O . PRO A 1 85 ? 5.119 -2.383 -13.114 1.00 98.06 85 PRO A O 1
ATOM 660 N N . ALA A 1 86 ? 4.159 -1.753 -15.051 1.00 96.25 86 ALA A N 1
ATOM 661 C CA . ALA A 1 86 ? 5.370 -1.139 -15.604 1.00 96.25 86 ALA A CA 1
ATOM 662 C C . ALA A 1 86 ? 5.934 -0.079 -14.654 1.00 96.25 86 ALA A C 1
ATOM 664 O O . ALA A 1 86 ? 7.121 -0.068 -14.321 1.00 96.25 86 ALA A O 1
ATOM 665 N N . ASP A 1 87 ? 5.057 0.757 -14.125 1.00 95.62 87 ASP A N 1
ATOM 666 C CA . ASP A 1 87 ? 5.373 1.865 -13.247 1.00 95.62 87 ASP A CA 1
ATOM 667 C C . ASP A 1 87 ? 5.833 1.404 -11.849 1.00 95.62 87 ASP A C 1
ATOM 669 O O . ASP A 1 87 ? 6.813 1.917 -11.281 1.00 95.62 87 ASP A O 1
ATOM 673 N N . ALA A 1 88 ? 5.149 0.409 -11.275 1.00 96.62 88 ALA A N 1
ATOM 674 C CA . ALA A 1 88 ? 5.490 -0.148 -9.969 1.00 96.62 88 ALA A CA 1
ATOM 675 C C . ALA A 1 88 ? 6.816 -0.926 -10.005 1.00 96.62 88 ALA A C 1
ATOM 677 O O . ALA A 1 88 ? 7.673 -0.742 -9.129 1.00 96.62 88 ALA A O 1
ATOM 678 N N . ILE A 1 89 ? 7.001 -1.758 -11.033 1.00 96.88 89 ILE A N 1
ATOM 679 C CA . ILE A 1 89 ? 8.191 -2.589 -11.234 1.00 96.88 89 ILE A CA 1
ATOM 68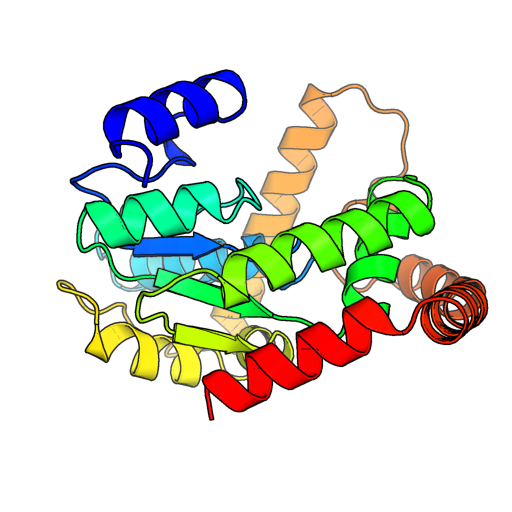0 C C . ILE A 1 89 ? 9.399 -1.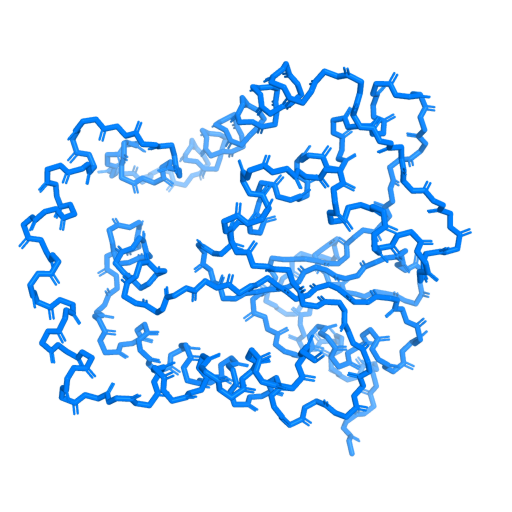713 -11.538 1.00 96.88 89 ILE A C 1
ATOM 682 O O . ILE A 1 89 ? 10.404 -1.845 -10.840 1.00 96.88 89 ILE A O 1
ATOM 686 N N . LEU A 1 90 ? 9.294 -0.756 -12.467 1.00 93.69 90 LEU A N 1
ATOM 687 C CA . LEU A 1 90 ? 10.366 0.200 -12.762 1.00 93.69 90 LEU A CA 1
ATOM 688 C C . LEU A 1 90 ? 10.801 0.951 -11.498 1.00 93.69 90 LEU A C 1
ATOM 690 O O . LEU A 1 90 ? 11.985 1.027 -11.162 1.00 93.69 90 LEU A O 1
ATOM 694 N N . SER A 1 91 ? 9.833 1.465 -10.733 1.00 91.81 91 SER A N 1
ATOM 695 C CA . SER A 1 91 ? 10.112 2.182 -9.488 1.00 91.81 91 SER A CA 1
ATOM 696 C C . SER A 1 91 ? 10.809 1.301 -8.445 1.00 91.81 91 SER A C 1
ATOM 698 O O . SER A 1 91 ? 11.634 1.800 -7.668 1.00 91.81 91 SER A O 1
ATOM 700 N N . LEU A 1 92 ? 10.483 0.007 -8.395 1.00 92.88 92 LEU A N 1
ATOM 701 C CA . LEU A 1 92 ? 11.086 -0.937 -7.460 1.00 92.88 92 LEU A CA 1
ATOM 702 C C . LEU A 1 92 ? 12.469 -1.392 -7.924 1.00 92.88 92 LEU A C 1
ATOM 704 O O . LEU A 1 92 ? 13.358 -1.516 -7.080 1.00 92.88 92 LEU A O 1
ATOM 708 N N . HIS A 1 93 ? 12.652 -1.586 -9.227 1.00 92.38 93 HIS A N 1
ATOM 709 C CA . HIS A 1 93 ? 13.924 -1.913 -9.856 1.00 92.38 93 HIS A CA 1
ATOM 710 C C . HIS A 1 93 ? 14.959 -0.836 -9.529 1.00 92.38 93 HIS A C 1
ATOM 712 O O . HIS A 1 93 ? 15.933 -1.128 -8.838 1.00 92.38 93 HIS A O 1
ATOM 718 N N . ILE A 1 94 ? 14.651 0.433 -9.829 1.00 87.62 94 ILE A N 1
ATOM 719 C CA . ILE A 1 94 ? 15.511 1.588 -9.508 1.00 87.62 94 ILE A CA 1
ATOM 720 C C . ILE A 1 94 ? 15.853 1.646 -8.011 1.00 87.62 94 ILE A C 1
ATOM 722 O O . ILE A 1 94 ? 16.978 1.945 -7.624 1.00 87.62 94 ILE A O 1
ATOM 726 N N . ARG A 1 95 ? 14.875 1.363 -7.140 1.00 84.94 95 ARG A N 1
ATOM 727 C CA . ARG A 1 95 ? 15.049 1.476 -5.683 1.00 84.94 95 ARG A CA 1
ATOM 728 C C . ARG A 1 95 ? 15.888 0.346 -5.082 1.00 84.94 95 ARG A C 1
ATOM 730 O O . ARG A 1 95 ? 16.524 0.548 -4.049 1.00 84.94 95 ARG A O 1
ATOM 737 N N . SER A 1 96 ? 15.765 -0.864 -5.620 1.00 87.06 96 SER A N 1
ATOM 738 C CA . SER A 1 96 ? 16.274 -2.084 -4.980 1.00 87.06 96 SER A CA 1
ATOM 739 C C . SER A 1 96 ? 17.436 -2.744 -5.710 1.00 87.06 96 SER A C 1
ATOM 741 O O . SER A 1 96 ? 18.097 -3.572 -5.095 1.00 87.06 96 SER A O 1
ATOM 743 N N . GLY A 1 97 ? 17.663 -2.415 -6.984 1.00 87.62 97 GLY A N 1
ATOM 744 C CA . GLY A 1 97 ? 18.663 -3.066 -7.832 1.00 87.62 97 GLY A CA 1
ATOM 745 C C . GLY A 1 97 ? 18.353 -4.529 -8.170 1.00 87.62 97 GLY A C 1
ATOM 746 O O . GLY A 1 97 ? 19.193 -5.204 -8.749 1.00 87.62 97 GLY A O 1
ATOM 747 N N . LYS A 1 98 ? 17.174 -5.048 -7.799 1.00 91.56 98 LYS A N 1
ATOM 748 C CA . LYS A 1 98 ? 16.772 -6.433 -8.101 1.00 91.56 98 LYS A CA 1
ATOM 749 C C . LYS A 1 98 ? 16.451 -6.608 -9.583 1.00 91.56 98 LYS A C 1
ATOM 751 O O . LYS A 1 98 ? 15.944 -5.671 -10.199 1.00 91.56 98 LYS A O 1
ATOM 756 N N . SER A 1 99 ? 16.670 -7.810 -10.120 1.00 95.19 99 SER A N 1
ATOM 757 C CA . SER A 1 99 ? 16.362 -8.124 -11.520 1.00 95.19 99 SER A CA 1
ATOM 758 C C . SER A 1 99 ? 14.879 -7.927 -11.833 1.00 95.19 99 SER A C 1
ATOM 760 O O . SER A 1 99 ? 14.019 -8.177 -10.986 1.00 95.19 99 SER A O 1
ATOM 762 N N . VAL A 1 100 ? 14.580 -7.482 -13.056 1.00 95.19 100 VAL A N 1
ATOM 763 C CA . VAL A 1 100 ? 13.204 -7.248 -13.524 1.00 95.19 100 VAL A CA 1
ATOM 764 C C . VAL A 1 100 ? 12.369 -8.524 -13.410 1.00 95.19 100 VAL A C 1
ATOM 766 O O . VAL A 1 100 ? 11.270 -8.471 -12.871 1.00 95.19 100 VAL A O 1
ATOM 769 N N . GLU A 1 101 ? 12.930 -9.673 -13.784 1.00 96.38 101 GLU A N 1
ATOM 770 C CA . GLU A 1 101 ? 12.308 -10.996 -13.650 1.00 96.38 101 GLU A CA 1
ATOM 771 C C . GLU A 1 101 ? 11.833 -11.296 -12.218 1.00 96.38 101 GLU A C 1
ATOM 773 O O . GLU A 1 101 ? 10.668 -11.623 -11.998 1.00 96.38 101 GLU A O 1
ATOM 778 N N . THR A 1 102 ? 12.690 -11.079 -11.211 1.00 97.31 102 THR A N 1
ATOM 779 C CA . THR A 1 102 ? 12.313 -11.285 -9.800 1.00 97.31 102 THR A CA 1
ATOM 780 C C . THR A 1 102 ? 11.144 -10.382 -9.397 1.00 97.31 102 THR A C 1
ATOM 782 O O . THR A 1 102 ? 10.297 -10.752 -8.579 1.00 97.31 102 THR A O 1
ATOM 785 N N . LEU A 1 103 ? 11.108 -9.159 -9.927 1.00 97.50 103 LEU A N 1
ATOM 786 C CA . LEU A 1 103 ? 10.061 -8.193 -9.617 1.00 97.50 103 LEU A CA 1
ATOM 787 C C . LEU A 1 103 ? 8.744 -8.533 -10.323 1.00 97.50 103 LEU A C 1
ATOM 789 O O . LEU A 1 103 ? 7.693 -8.417 -9.695 1.00 97.50 103 LEU A O 1
ATOM 793 N N . LEU A 1 104 ? 8.798 -9.013 -11.568 1.00 97.81 104 LEU A N 1
ATOM 794 C CA . LEU A 1 104 ? 7.646 -9.556 -12.290 1.00 97.81 104 LEU A CA 1
ATOM 795 C C . LEU A 1 104 ? 7.040 -10.729 -11.514 1.00 97.81 104 LEU A C 1
ATOM 797 O O . LEU A 1 104 ? 5.869 -10.672 -11.146 1.00 97.81 104 LEU A O 1
ATOM 801 N N . GLN A 1 105 ? 7.854 -11.724 -11.145 1.00 98.12 105 GLN A N 1
ATOM 802 C CA . GLN A 1 105 ? 7.387 -12.895 -10.395 1.00 98.12 105 GLN A CA 1
ATOM 803 C C . GLN A 1 105 ? 6.738 -12.505 -9.064 1.00 98.12 105 GLN A C 1
ATOM 805 O O . GLN A 1 105 ? 5.718 -13.065 -8.655 1.00 98.12 105 GLN A O 1
ATOM 810 N N . ARG A 1 106 ? 7.300 -11.507 -8.373 1.00 98.00 106 ARG A N 1
ATOM 811 C CA . ARG A 1 106 ? 6.722 -11.000 -7.128 1.00 98.00 106 ARG A CA 1
ATOM 812 C C . ARG A 1 106 ? 5.390 -10.282 -7.361 1.00 98.00 106 ARG A C 1
ATOM 814 O O . ARG A 1 106 ? 4.506 -10.392 -6.512 1.00 98.00 106 ARG A O 1
ATOM 821 N N . TYR A 1 107 ? 5.247 -9.546 -8.465 1.00 98.56 107 TYR A N 1
ATOM 822 C CA . TYR A 1 107 ? 3.985 -8.904 -8.838 1.00 98.56 107 TYR A CA 1
ATOM 823 C C . TYR A 1 107 ? 2.917 -9.964 -9.103 1.00 98.56 107 TYR A C 1
ATOM 825 O O . TYR A 1 107 ? 1.841 -9.888 -8.511 1.00 98.56 107 TYR A O 1
ATOM 833 N N . VAL A 1 108 ? 3.254 -10.985 -9.897 1.00 98.50 108 VAL A N 1
ATOM 834 C CA . VAL A 1 108 ? 2.382 -12.131 -10.188 1.00 98.50 108 VAL A CA 1
ATOM 835 C C . VAL A 1 108 ? 1.959 -12.829 -8.899 1.00 98.50 108 VAL A C 1
ATOM 837 O O . VAL A 1 108 ? 0.769 -12.973 -8.641 1.00 98.50 108 VAL A O 1
ATOM 840 N N . THR A 1 109 ? 2.914 -13.171 -8.031 1.00 98.38 109 THR A N 1
ATOM 841 C CA . THR A 1 109 ? 2.644 -13.868 -6.762 1.00 98.38 109 THR A CA 1
ATOM 842 C C . THR A 1 109 ? 1.692 -13.081 -5.859 1.00 98.38 109 THR A C 1
ATOM 844 O O . THR A 1 109 ? 0.772 -13.654 -5.278 1.00 98.38 109 THR A O 1
ATOM 847 N N . PHE A 1 110 ? 1.899 -11.765 -5.725 1.00 98.44 110 PHE A N 1
ATOM 848 C CA . PHE A 1 110 ? 1.045 -10.927 -4.883 1.00 98.44 110 PHE A CA 1
ATOM 849 C C . PHE A 1 110 ? -0.383 -10.846 -5.435 1.00 98.44 110 PHE A C 1
ATOM 851 O O . PHE A 1 110 ? -1.328 -11.061 -4.684 1.00 98.44 110 PHE A O 1
ATOM 858 N N . HIS A 1 111 ? -0.549 -10.564 -6.730 1.00 98.31 111 HIS A N 1
ATOM 859 C CA . HIS A 1 111 ? -1.882 -10.358 -7.304 1.00 98.31 111 HIS A CA 1
ATOM 860 C C . HIS A 1 111 ? -2.630 -11.674 -7.534 1.00 98.31 111 HIS A C 1
ATOM 862 O O . HIS A 1 111 ? -3.833 -11.703 -7.328 1.00 98.31 111 HIS A O 1
ATOM 868 N N . THR A 1 112 ? -1.940 -12.778 -7.834 1.00 98.06 112 THR A N 1
ATOM 869 C CA . THR A 1 112 ? -2.559 -14.118 -7.845 1.00 98.06 112 THR A CA 1
ATOM 870 C C . THR A 1 112 ? -3.120 -14.444 -6.466 1.00 98.06 112 THR A C 1
ATOM 872 O O . THR A 1 112 ? -4.302 -14.723 -6.324 1.00 98.06 112 THR A O 1
ATOM 875 N N . GLY A 1 113 ? -2.310 -14.289 -5.411 1.00 97.31 113 GLY A N 1
ATOM 876 C CA . GLY A 1 113 ? -2.785 -14.544 -4.054 1.00 97.31 113 GLY A CA 1
ATOM 877 C C . GLY A 1 113 ? -3.931 -13.619 -3.628 1.00 97.31 113 GLY A C 1
ATOM 878 O O . GLY A 1 113 ? -4.767 -14.037 -2.832 1.00 97.31 113 GLY A O 1
ATOM 879 N N . LEU A 1 114 ? -3.961 -12.383 -4.138 1.00 96.94 114 LEU A N 1
ATOM 880 C CA . LEU A 1 114 ? -5.062 -11.447 -3.924 1.00 96.94 114 LEU A CA 1
ATOM 881 C C . LEU A 1 114 ? -6.347 -11.911 -4.624 1.00 96.94 114 LEU A C 1
ATOM 883 O O . LEU A 1 114 ? -7.410 -11.832 -4.027 1.00 96.94 114 LEU A O 1
ATOM 887 N N . LEU A 1 115 ? -6.258 -12.417 -5.855 1.00 95.94 115 LEU A N 1
ATOM 888 C CA . LEU A 1 115 ? -7.402 -13.005 -6.558 1.00 95.94 115 LEU A CA 1
ATOM 889 C C . LEU A 1 115 ? -7.885 -14.304 -5.886 1.00 95.94 115 LEU A C 1
ATOM 891 O O . LEU A 1 115 ? -9.063 -14.634 -5.963 1.00 95.94 115 LEU A O 1
ATOM 895 N N . ASP A 1 116 ? -7.017 -15.007 -5.166 1.00 95.75 116 ASP A N 1
ATOM 896 C CA . ASP A 1 116 ? -7.403 -16.162 -4.344 1.00 95.75 116 ASP A CA 1
ATOM 897 C C . ASP A 1 116 ? -7.947 -15.768 -2.955 1.00 95.75 116 ASP A C 1
ATOM 899 O O . ASP A 1 116 ? -8.212 -16.634 -2.116 1.00 95.75 116 ASP A O 1
ATOM 903 N N . LEU A 1 117 ? -8.022 -14.472 -2.636 1.00 95.06 117 LEU A N 1
ATOM 904 C CA . LEU A 1 117 ? -8.541 -13.998 -1.358 1.00 95.06 117 LEU A CA 1
ATOM 905 C C . LEU A 1 117 ? -10.066 -13.881 -1.431 1.00 95.06 117 LEU A C 1
ATOM 907 O O . LEU A 1 117 ? -10.597 -12.945 -2.020 1.00 95.06 117 LEU A O 1
ATOM 911 N N . ASP A 1 118 ? -10.753 -14.802 -0.765 1.00 91.62 118 ASP A N 1
ATOM 912 C CA . ASP A 1 118 ? -12.211 -14.787 -0.616 1.00 91.62 118 ASP A CA 1
ATOM 913 C C . ASP A 1 118 ? -12.640 -13.897 0.563 1.00 91.62 118 ASP A C 1
ATOM 915 O O . ASP A 1 118 ? -13.068 -14.366 1.617 1.00 91.62 118 ASP A O 1
ATOM 919 N N . ALA A 1 119 ? -12.386 -12.592 0.442 1.00 93.38 119 ALA A N 1
ATOM 920 C CA . ALA A 1 119 ? -12.788 -11.596 1.431 1.00 93.38 119 ALA A CA 1
ATOM 921 C C . ALA A 1 119 ? -12.895 -10.205 0.798 1.00 93.38 119 ALA A C 1
ATOM 923 O O . ALA A 1 119 ? -12.104 -9.845 -0.074 1.00 93.38 119 ALA A O 1
ATOM 924 N N . ALA A 1 120 ? -13.838 -9.397 1.285 1.00 93.38 120 ALA A N 1
ATOM 925 C CA . ALA A 1 120 ? -14.008 -8.025 0.826 1.00 93.38 120 ALA A CA 1
ATOM 926 C C . ALA A 1 120 ? -12.845 -7.131 1.283 1.00 93.38 120 ALA A C 1
ATOM 928 O O . ALA A 1 120 ? -12.424 -7.161 2.440 1.00 93.38 120 ALA A O 1
ATOM 929 N N . TYR A 1 121 ? -12.353 -6.294 0.375 1.00 96.19 121 TYR A N 1
ATOM 930 C CA . TYR A 1 121 ? -11.357 -5.266 0.649 1.00 96.19 121 TYR A CA 1
ATOM 931 C C . TYR A 1 121 ? -11.649 -4.026 -0.196 1.00 96.19 121 TYR A C 1
ATOM 933 O O . TYR A 1 121 ? -12.201 -4.114 -1.292 1.00 96.19 121 TYR A O 1
ATOM 941 N N . LEU A 1 122 ? -11.226 -2.858 0.282 1.00 97.31 122 LEU A N 1
ATOM 942 C CA . LEU A 1 122 ? -11.244 -1.642 -0.521 1.00 97.31 122 LEU A CA 1
ATOM 943 C C . LEU A 1 122 ? -10.033 -1.636 -1.451 1.00 97.31 122 LEU A C 1
ATOM 945 O O . LEU A 1 122 ? -8.895 -1.605 -0.985 1.00 97.31 122 LEU A O 1
ATOM 949 N N . LEU A 1 123 ? -10.259 -1.629 -2.764 1.00 97.88 123 LEU A N 1
ATOM 950 C CA . LEU A 1 123 ? -9.197 -1.392 -3.739 1.00 97.88 123 LEU A CA 1
ATOM 951 C C . LEU A 1 123 ? -9.001 0.116 -3.949 1.00 97.88 123 LEU A C 1
ATOM 953 O O . LEU A 1 123 ? -9.948 0.830 -4.289 1.00 97.88 123 LEU A O 1
ATOM 957 N N . ALA A 1 124 ? -7.769 0.586 -3.760 1.00 97.38 124 ALA A N 1
ATOM 958 C CA . ALA A 1 124 ? -7.372 1.977 -3.951 1.00 97.38 124 ALA A CA 1
ATOM 959 C C . ALA A 1 124 ? -6.258 2.067 -5.001 1.00 97.38 124 ALA A C 1
ATOM 961 O O . ALA A 1 124 ? -5.175 1.482 -4.843 1.00 97.38 124 ALA A O 1
ATOM 962 N N . ARG A 1 125 ? -6.520 2.795 -6.091 1.00 97.25 125 ARG A N 1
ATOM 963 C CA . ARG A 1 125 ? -5.549 2.954 -7.175 1.00 97.25 125 ARG A CA 1
ATOM 964 C C . ARG A 1 125 ? -4.500 3.997 -6.805 1.00 97.25 125 ARG A C 1
ATOM 966 O O . ARG A 1 125 ? -4.748 4.935 -6.051 1.00 97.25 125 ARG A O 1
ATOM 973 N N . PHE A 1 126 ? -3.288 3.817 -7.317 1.00 96.88 126 PHE A N 1
ATOM 974 C CA . PHE A 1 126 ? -2.161 4.696 -7.014 1.00 96.88 126 PHE A CA 1
ATOM 975 C C . PHE A 1 126 ? -2.444 6.169 -7.337 1.00 96.88 126 PHE A C 1
ATOM 977 O O . PHE A 1 126 ? -2.097 7.026 -6.532 1.00 96.88 126 PHE A O 1
ATOM 984 N N . ASP A 1 127 ? -3.043 6.441 -8.495 1.00 94.44 127 ASP A N 1
ATOM 985 C CA . ASP A 1 127 ? -3.431 7.770 -8.978 1.00 94.44 127 ASP A CA 1
ATOM 986 C C . ASP A 1 127 ? -4.482 8.428 -8.076 1.00 94.44 127 ASP A C 1
ATOM 988 O O . ASP A 1 127 ? -4.326 9.593 -7.725 1.00 94.44 127 ASP A O 1
ATOM 992 N N . GLU A 1 128 ? -5.479 7.671 -7.615 1.00 94.12 128 GLU A N 1
ATOM 993 C CA . GLU A 1 128 ? -6.470 8.149 -6.639 1.00 94.12 128 GLU A CA 1
ATOM 994 C C . GLU A 1 128 ? -5.806 8.506 -5.307 1.00 94.12 128 GLU A C 1
ATOM 996 O O . GLU A 1 128 ? -6.041 9.571 -4.746 1.00 94.12 128 GLU A O 1
ATOM 1001 N N . VAL A 1 129 ? -4.916 7.635 -4.825 1.00 95.81 129 VAL A N 1
ATOM 1002 C CA . VAL A 1 129 ? -4.227 7.818 -3.544 1.00 95.81 129 VAL A CA 1
ATOM 1003 C C . VAL A 1 129 ? -3.323 9.048 -3.550 1.00 95.81 129 VAL A C 1
ATOM 1005 O O . VAL A 1 129 ? -3.238 9.732 -2.537 1.00 95.81 129 VAL A O 1
ATOM 1008 N N . VAL A 1 130 ? -2.606 9.323 -4.641 1.00 93.12 130 VAL A N 1
ATOM 1009 C CA . VAL A 1 130 ? -1.706 10.493 -4.711 1.00 93.12 130 VAL A CA 1
ATOM 1010 C C . VAL A 1 130 ? -2.385 11.757 -5.239 1.00 93.12 130 VAL A C 1
ATOM 1012 O O . VAL A 1 130 ? -1.774 12.822 -5.172 1.00 93.12 130 VAL A O 1
ATOM 1015 N N . GLY A 1 131 ? -3.597 11.632 -5.781 1.00 92.94 131 GLY A N 1
ATOM 1016 C CA . GLY A 1 131 ? -4.455 12.732 -6.202 1.00 92.94 131 GLY A CA 1
ATOM 1017 C C . GLY A 1 131 ? -5.364 13.173 -5.059 1.00 92.94 131 GLY A C 1
ATOM 1018 O O . GLY A 1 131 ? -4.916 13.835 -4.124 1.00 92.94 131 GLY A O 1
ATOM 1019 N N . ASP A 1 132 ? -6.641 12.797 -5.127 1.00 93.94 132 ASP A N 1
ATOM 1020 C CA . ASP A 1 132 ? -7.620 13.118 -4.088 1.00 93.94 132 ASP A CA 1
ATOM 1021 C C . ASP A 1 132 ? -7.731 12.004 -3.035 1.00 93.94 132 ASP A C 1
ATOM 1023 O O . ASP A 1 132 ? -8.529 11.065 -3.128 1.00 93.94 132 ASP A O 1
ATOM 1027 N N . PHE A 1 133 ? -6.942 12.152 -1.972 1.00 96.81 133 PHE A N 1
ATOM 1028 C CA . PHE A 1 133 ? -6.935 11.209 -0.860 1.00 96.81 133 PHE A CA 1
ATOM 1029 C C . PHE A 1 133 ? -8.256 11.189 -0.064 1.00 96.81 133 PHE A C 1
ATOM 1031 O O . PHE A 1 133 ? -8.583 10.159 0.535 1.00 96.81 133 PHE A O 1
ATOM 1038 N N . ASN A 1 134 ? -9.048 12.272 -0.075 1.00 97.62 134 ASN A N 1
ATOM 1039 C CA . ASN A 1 134 ? -10.327 12.326 0.648 1.00 97.62 134 ASN A CA 1
ATOM 1040 C C . ASN A 1 134 ? -11.361 11.369 0.048 1.00 97.62 134 ASN A C 1
ATOM 1042 O O . ASN A 1 134 ? -12.156 10.783 0.788 1.00 97.62 134 ASN A O 1
ATOM 1046 N N . THR A 1 135 ? -11.310 11.139 -1.265 1.00 95.69 135 THR A N 1
ATOM 1047 C CA . THR A 1 135 ? -12.151 10.137 -1.932 1.00 95.69 135 THR A CA 1
ATOM 1048 C C . THR A 1 135 ? -11.878 8.725 -1.389 1.00 95.69 135 THR A C 1
ATOM 1050 O O . THR A 1 135 ? -12.809 7.960 -1.121 1.00 95.69 135 THR A O 1
ATOM 1053 N N . ILE A 1 136 ? -10.608 8.383 -1.139 1.00 96.31 136 ILE A N 1
ATOM 1054 C CA . ILE A 1 136 ? -10.230 7.086 -0.557 1.00 96.31 136 ILE A CA 1
ATOM 1055 C C . ILE A 1 136 ? -10.666 6.982 0.906 1.00 96.31 136 ILE A C 1
ATOM 1057 O O . ILE A 1 136 ? -11.224 5.956 1.296 1.00 96.31 136 ILE A O 1
ATOM 1061 N N . ILE A 1 137 ? -10.461 8.032 1.710 1.00 97.50 137 ILE A N 1
ATOM 1062 C CA . ILE A 1 137 ? -10.869 8.034 3.124 1.00 97.50 137 ILE A CA 1
ATOM 1063 C C . ILE A 1 137 ? -12.385 7.925 3.273 1.00 97.50 137 ILE A C 1
ATOM 1065 O O . ILE A 1 137 ? -12.852 7.142 4.094 1.00 97.50 137 ILE A O 1
ATOM 1069 N N . THR A 1 138 ? -13.157 8.627 2.444 1.00 97.81 138 THR A N 1
ATOM 1070 C CA . THR A 1 138 ? -14.623 8.531 2.444 1.00 97.81 138 THR A CA 1
ATOM 1071 C C . THR A 1 138 ? -15.086 7.093 2.215 1.00 97.81 138 THR A C 1
ATOM 1073 O O . THR A 1 138 ? -15.878 6.571 2.997 1.00 97.81 138 THR A O 1
ATOM 1076 N N . ARG A 1 139 ? -14.542 6.413 1.195 1.00 97.06 139 ARG A N 1
ATOM 1077 C CA . ARG A 1 139 ? -14.855 5.000 0.924 1.00 97.06 139 ARG A CA 1
ATOM 1078 C C . ARG A 1 139 ? -14.404 4.095 2.070 1.00 97.06 139 ARG A C 1
ATOM 1080 O O . ARG A 1 139 ? -15.148 3.210 2.480 1.00 97.06 139 ARG A O 1
ATOM 1087 N N . LEU A 1 140 ? -13.213 4.326 2.616 1.00 97.06 140 LEU A N 1
ATOM 1088 C CA . LEU A 1 140 ? -12.655 3.520 3.700 1.00 97.06 140 LEU A CA 1
ATOM 1089 C C . LEU A 1 140 ? -13.469 3.641 4.996 1.00 97.06 140 LEU A C 1
ATOM 1091 O O . LEU A 1 140 ? -13.706 2.637 5.663 1.00 97.06 140 LEU A O 1
ATOM 1095 N N . ASN A 1 141 ? -13.960 4.839 5.312 1.00 98.00 141 ASN A N 1
ATOM 1096 C CA . ASN A 1 141 ? -14.769 5.114 6.498 1.00 98.00 141 ASN A CA 1
ATOM 1097 C C . ASN A 1 141 ? -16.084 4.326 6.536 1.00 98.00 141 ASN A C 1
ATOM 1099 O O . ASN A 1 141 ? -16.619 4.128 7.620 1.00 98.00 141 ASN A O 1
ATOM 1103 N N . THR A 1 142 ? -16.570 3.816 5.399 1.00 96.69 142 THR A N 1
ATOM 1104 C CA . THR A 1 142 ? -17.752 2.933 5.360 1.00 96.69 142 THR A CA 1
ATOM 1105 C C . THR A 1 142 ? -17.518 1.569 6.020 1.00 96.69 142 THR A C 1
ATOM 1107 O O . THR A 1 142 ? -18.476 0.885 6.365 1.00 96.69 142 THR A O 1
ATOM 1110 N N . MET A 1 143 ? -16.254 1.174 6.215 1.00 95.38 143 MET A N 1
ATOM 1111 C CA . MET A 1 143 ? -15.872 -0.129 6.771 1.00 95.38 143 MET A CA 1
ATOM 1112 C C . MET A 1 143 ? -15.190 -0.024 8.142 1.00 95.38 143 MET A C 1
ATOM 1114 O O . MET A 1 143 ? -15.005 -1.034 8.818 1.00 95.38 143 MET A O 1
ATOM 1118 N N . LEU A 1 144 ? -14.751 1.173 8.542 1.00 96.88 144 LEU A N 1
ATOM 1119 C CA . LEU A 1 144 ? -14.009 1.376 9.785 1.00 96.88 144 LEU A CA 1
ATOM 1120 C C . LEU A 1 144 ? -14.952 1.549 10.976 1.00 96.88 144 LEU A C 1
ATOM 1122 O O . LEU A 1 144 ? -15.945 2.264 10.899 1.00 96.88 144 LEU A O 1
ATOM 1126 N N . LYS A 1 145 ? -14.576 0.969 12.121 1.00 95.06 145 LYS A N 1
ATOM 1127 C CA . LYS A 1 145 ? -15.276 1.193 13.399 1.00 95.06 145 LYS A CA 1
ATOM 1128 C C . LYS A 1 145 ? -15.162 2.645 13.868 1.00 95.06 145 LYS A C 1
ATOM 1130 O O . LYS A 1 145 ? -16.118 3.205 14.390 1.00 95.06 145 LYS A O 1
ATOM 1135 N N . THR A 1 146 ? -13.985 3.236 13.669 1.00 96.19 146 THR A N 1
ATOM 1136 C CA . THR A 1 146 ? -13.699 4.639 13.972 1.00 96.19 146 THR A CA 1
ATOM 1137 C C . THR A 1 146 ? -13.339 5.338 12.666 1.00 96.19 146 THR A C 1
ATOM 1139 O O . THR A 1 146 ? -12.284 5.030 12.102 1.00 96.19 146 THR A O 1
ATOM 1142 N N . PRO A 1 147 ? -14.182 6.258 12.170 1.00 97.62 147 PRO A N 1
ATOM 1143 C CA . PRO A 1 147 ? -13.882 7.015 10.965 1.00 97.62 147 PRO A CA 1
ATOM 1144 C C . PRO A 1 147 ? -12.566 7.791 11.082 1.00 97.62 147 PRO A C 1
ATOM 1146 O O . PRO A 1 147 ? -12.197 8.294 12.147 1.00 97.62 147 PRO A O 1
ATOM 1149 N N . LEU A 1 148 ? -11.852 7.887 9.967 1.00 98.25 148 LEU A N 1
ATOM 1150 C CA . LEU A 1 148 ? -10.670 8.723 9.823 1.00 98.25 148 LEU A CA 1
ATOM 1151 C C . LEU A 1 148 ? -11.075 10.144 9.412 1.00 98.25 148 LEU A C 1
ATOM 1153 O O . LEU A 1 148 ? -12.028 10.308 8.640 1.00 98.25 148 LEU A O 1
ATOM 1157 N N . PRO A 1 149 ? -10.341 11.165 9.879 1.00 98.00 149 PRO A N 1
ATOM 1158 C CA . PRO A 1 149 ? -10.613 12.544 9.511 1.00 98.00 149 PRO A CA 1
ATOM 1159 C C . PRO A 1 149 ? -10.282 12.782 8.033 1.00 98.00 149 PRO A C 1
ATOM 1161 O O . PRO A 1 149 ? -9.320 12.224 7.500 1.00 98.00 149 PRO A O 1
ATOM 1164 N N . LEU A 1 150 ? -11.081 13.626 7.379 1.00 98.06 150 LEU A N 1
ATOM 1165 C CA . LEU A 1 150 ? -10.786 14.141 6.043 1.00 98.06 150 LEU A CA 1
ATOM 1166 C C . LEU A 1 150 ? -9.774 15.287 6.134 1.00 98.06 150 LEU A C 1
ATOM 1168 O O . LEU A 1 150 ? -9.703 15.997 7.136 1.00 98.06 150 LEU A O 1
ATOM 1172 N N . SER A 1 151 ? -9.002 15.482 5.071 1.00 97.56 151 SER A N 1
ATOM 1173 C CA . SER A 1 151 ? -8.104 16.626 4.953 1.00 97.56 151 SER A CA 1
ATOM 1174 C C . SER A 1 151 ? -8.886 17.889 4.603 1.00 97.56 151 SER A C 1
ATOM 1176 O O . SER A 1 151 ? -9.646 17.896 3.633 1.00 97.56 151 SER A O 1
ATOM 1178 N N . ALA A 1 152 ? -8.659 18.961 5.364 1.00 96.12 152 ALA A N 1
ATOM 1179 C CA . ALA A 1 152 ? -9.137 20.307 5.039 1.00 96.12 152 ALA A CA 1
ATOM 1180 C C . ALA A 1 152 ? -8.189 21.055 4.079 1.00 96.12 152 ALA A C 1
ATOM 1182 O O . ALA A 1 152 ? -8.611 21.977 3.389 1.00 96.12 152 ALA A O 1
ATOM 1183 N N . ASP A 1 153 ? -6.918 20.643 4.019 1.00 96.62 153 ASP A N 1
ATOM 1184 C CA . ASP A 1 153 ? -5.882 21.174 3.130 1.00 96.62 153 ASP A CA 1
ATOM 1185 C C . ASP A 1 153 ? -5.062 20.006 2.562 1.00 96.62 153 ASP A C 1
ATOM 1187 O O . ASP A 1 153 ? -3.995 19.641 3.072 1.00 96.62 153 ASP A O 1
ATOM 1191 N N . LEU A 1 154 ? -5.583 19.398 1.488 1.00 95.50 154 LEU A N 1
ATOM 1192 C CA . LEU A 1 154 ? -4.964 18.228 0.858 1.00 95.50 154 LEU A CA 1
ATOM 1193 C C . LEU A 1 154 ? -3.529 18.505 0.408 1.00 95.50 154 LEU A C 1
ATOM 1195 O O . LEU A 1 154 ? -2.675 17.622 0.514 1.00 95.50 154 LEU A O 1
ATOM 1199 N N . ALA A 1 155 ? -3.239 19.714 -0.077 1.00 95.19 155 ALA A N 1
ATOM 1200 C CA . ALA A 1 155 ? -1.908 20.077 -0.549 1.00 95.19 155 ALA A CA 1
ATOM 1201 C C . ALA A 1 155 ? -0.909 20.175 0.616 1.00 95.19 155 ALA A C 1
ATOM 1203 O O . ALA A 1 155 ? 0.189 19.598 0.556 1.00 95.19 155 ALA A O 1
ATOM 1204 N N . GLY A 1 156 ? -1.296 20.852 1.699 1.00 96.88 156 GLY A N 1
ATOM 1205 C CA . GLY A 1 156 ? -0.491 20.966 2.911 1.00 96.88 156 GLY A CA 1
ATOM 1206 C C . GLY A 1 156 ? -0.262 19.617 3.588 1.00 96.88 156 GLY A C 1
ATOM 1207 O O . GLY A 1 156 ? 0.877 19.270 3.919 1.00 96.88 156 GLY A O 1
ATOM 1208 N N . ASP A 1 157 ? -1.304 18.801 3.734 1.00 97.44 157 ASP A N 1
ATOM 1209 C CA . ASP A 1 157 ? -1.193 17.484 4.366 1.00 97.44 157 ASP A CA 1
ATOM 1210 C C . ASP A 1 157 ? -0.392 16.493 3.514 1.00 97.44 157 ASP A C 1
ATOM 1212 O O . ASP A 1 157 ? 0.452 15.762 4.046 1.00 97.44 157 ASP A O 1
ATOM 1216 N N . THR A 1 158 ? -0.539 16.546 2.186 1.00 95.38 158 THR A N 1
ATOM 1217 C CA . THR A 1 158 ? 0.315 15.799 1.249 1.00 95.38 158 THR A CA 1
ATOM 1218 C C . THR A 1 158 ? 1.782 16.170 1.432 1.00 95.38 158 THR A C 1
ATOM 1220 O O . THR A 1 158 ? 2.641 15.287 1.532 1.00 95.38 158 THR A O 1
ATOM 1223 N N . THR A 1 159 ? 2.086 17.465 1.544 1.00 95.44 159 THR A N 1
ATOM 1224 C CA . THR A 1 159 ? 3.452 17.955 1.773 1.00 95.44 159 THR A CA 1
ATOM 1225 C C . THR A 1 159 ? 4.017 17.424 3.094 1.00 95.44 159 THR A C 1
ATOM 1227 O O . THR A 1 159 ? 5.134 16.893 3.128 1.00 95.44 159 THR A O 1
ATOM 1230 N N . LYS A 1 160 ? 3.230 17.456 4.179 1.00 96.69 160 LYS A N 1
ATOM 1231 C CA . LYS A 1 160 ? 3.616 16.880 5.481 1.00 96.69 160 LYS A CA 1
ATOM 1232 C C . LYS A 1 160 ? 3.863 15.371 5.381 1.00 96.69 160 LYS A C 1
ATOM 1234 O O . LYS A 1 160 ? 4.875 14.875 5.883 1.00 96.69 160 LYS A O 1
ATOM 1239 N N . ALA A 1 161 ? 2.992 14.622 4.704 1.00 95.19 161 ALA A N 1
ATOM 1240 C CA . ALA A 1 161 ? 3.148 13.178 4.533 1.00 95.19 161 ALA A CA 1
ATOM 1241 C C . ALA A 1 161 ? 4.399 12.825 3.711 1.00 95.19 161 ALA A C 1
ATOM 1243 O O . ALA A 1 161 ? 5.139 11.895 4.056 1.00 95.19 161 ALA A O 1
ATOM 1244 N N . GLN A 1 162 ? 4.694 13.592 2.659 1.00 91.56 162 GLN A N 1
ATOM 1245 C CA . GLN A 1 162 ? 5.926 13.455 1.882 1.00 91.56 162 GLN A CA 1
ATOM 1246 C C . GLN A 1 162 ? 7.173 13.762 2.724 1.00 91.56 162 GLN A C 1
ATOM 1248 O O . GLN A 1 162 ? 8.144 12.996 2.674 1.00 91.56 162 GLN A O 1
ATOM 1253 N N . ALA A 1 163 ? 7.139 14.809 3.553 1.00 91.62 163 ALA A N 1
ATOM 1254 C CA . ALA A 1 163 ? 8.223 15.135 4.479 1.00 91.62 163 ALA A CA 1
ATOM 1255 C C . ALA A 1 163 ? 8.471 14.000 5.491 1.00 91.62 163 ALA A C 1
ATOM 1257 O O . ALA A 1 163 ? 9.615 13.568 5.669 1.00 91.62 163 ALA A O 1
ATOM 1258 N N . ARG A 1 164 ? 7.408 13.422 6.073 1.00 92.12 164 ARG A N 1
ATOM 1259 C CA . ARG A 1 164 ? 7.500 12.239 6.956 1.00 92.12 164 ARG A CA 1
ATOM 1260 C C . ARG A 1 164 ? 8.128 11.041 6.246 1.00 92.12 164 ARG A C 1
ATOM 1262 O O . ARG A 1 164 ? 8.998 10.371 6.807 1.00 92.12 164 ARG A O 1
ATOM 1269 N N . ASN A 1 165 ? 7.738 10.782 4.998 1.00 88.38 165 ASN A N 1
ATOM 1270 C CA . ASN A 1 165 ? 8.311 9.699 4.195 1.00 88.38 165 ASN A CA 1
ATOM 1271 C C . ASN A 1 165 ? 9.807 9.905 3.932 1.00 88.38 165 ASN A C 1
ATOM 1273 O O . ASN A 1 165 ? 10.587 8.955 4.056 1.00 88.38 165 ASN A O 1
ATOM 1277 N N . LYS A 1 166 ? 10.214 11.138 3.608 1.00 85.50 166 LYS A N 1
ATOM 1278 C CA . LYS A 1 166 ? 11.620 11.507 3.401 1.00 85.50 166 LYS A CA 1
ATOM 1279 C C . LYS A 1 166 ? 12.436 11.311 4.682 1.00 85.50 166 LYS A C 1
ATOM 1281 O O . LYS A 1 166 ? 13.474 10.650 4.641 1.00 85.50 166 LYS A O 1
ATOM 1286 N N . ALA A 1 167 ? 11.935 11.783 5.824 1.00 85.94 167 ALA A N 1
ATOM 1287 C CA . ALA A 1 167 ? 12.586 11.601 7.122 1.00 85.94 167 ALA A CA 1
ATOM 1288 C C . ALA A 1 167 ? 12.728 10.113 7.500 1.00 85.94 167 ALA A C 1
ATOM 1290 O O . ALA A 1 167 ? 13.795 9.674 7.938 1.00 85.94 167 ALA A O 1
ATOM 1291 N N . ARG A 1 168 ? 11.686 9.301 7.267 1.00 82.25 168 ARG A N 1
ATOM 1292 C CA . ARG A 1 168 ? 11.733 7.844 7.481 1.00 82.25 168 ARG A CA 1
ATOM 1293 C C . ARG A 1 168 ? 12.799 7.172 6.611 1.00 82.25 168 ARG A C 1
ATOM 1295 O O . ARG A 1 168 ? 13.535 6.316 7.105 1.00 82.25 168 ARG A O 1
ATOM 1302 N N . ALA A 1 169 ? 12.882 7.541 5.332 1.00 78.38 169 ALA A N 1
ATOM 1303 C CA . ALA A 1 169 ? 13.887 7.012 4.414 1.00 78.38 169 ALA A CA 1
ATOM 1304 C C . ALA A 1 169 ? 15.317 7.363 4.862 1.00 78.38 169 ALA A C 1
ATOM 1306 O O . ALA A 1 169 ? 16.174 6.478 4.870 1.00 78.38 169 ALA A O 1
ATOM 1307 N N . ALA A 1 170 ? 15.551 8.604 5.304 1.00 75.56 170 ALA A N 1
ATOM 1308 C CA . ALA A 1 170 ? 16.850 9.055 5.806 1.00 75.56 170 ALA A CA 1
ATOM 1309 C C . ALA A 1 170 ? 17.302 8.274 7.055 1.00 75.56 170 ALA A C 1
ATOM 1311 O O . ALA A 1 170 ? 18.418 7.760 7.093 1.00 75.56 170 ALA A O 1
ATOM 1312 N N . ARG A 1 171 ? 16.412 8.079 8.042 1.00 74.50 171 ARG A N 1
ATOM 1313 C CA . ARG A 1 171 ? 16.718 7.291 9.257 1.00 74.50 171 ARG A CA 1
ATOM 1314 C C . ARG A 1 171 ? 17.120 5.849 8.936 1.00 74.50 171 ARG A C 1
ATOM 1316 O O . ARG A 1 171 ? 18.052 5.314 9.530 1.00 74.50 171 ARG A O 1
ATOM 1323 N N . LYS A 1 172 ? 16.428 5.209 7.986 1.00 66.81 172 LYS A N 1
ATOM 1324 C CA . LYS A 1 172 ? 16.729 3.827 7.581 1.00 66.81 172 LYS A CA 1
ATOM 1325 C C . LYS A 1 172 ? 18.053 3.716 6.819 1.00 66.81 172 LYS A C 1
ATOM 1327 O O . LYS A 1 172 ? 18.711 2.688 6.920 1.00 66.81 172 LYS A O 1
ATOM 1332 N N . HIS A 1 173 ? 18.437 4.749 6.070 1.00 59.94 173 HIS A N 1
ATOM 1333 C CA . HIS A 1 173 ? 19.724 4.806 5.372 1.00 59.94 173 HIS A CA 1
ATOM 1334 C C . HIS A 1 173 ? 20.891 4.904 6.357 1.00 59.94 173 HIS A C 1
ATOM 1336 O O . HIS A 1 173 ? 21.781 4.057 6.301 1.00 59.94 173 HIS A O 1
ATOM 1342 N N . ASN A 1 174 ? 20.807 5.826 7.321 1.00 58.62 174 ASN A N 1
ATOM 1343 C CA . ASN A 1 174 ? 21.864 6.029 8.313 1.00 58.62 174 ASN A CA 1
ATOM 1344 C C . ASN A 1 174 ? 22.134 4.758 9.142 1.00 58.62 174 ASN A C 1
ATOM 1346 O O . ASN A 1 174 ? 23.267 4.447 9.481 1.00 58.62 174 ASN A O 1
ATOM 1350 N N . ARG A 1 175 ? 21.089 3.960 9.402 1.00 56.69 175 ARG A N 1
ATOM 1351 C CA . ARG A 1 175 ? 21.197 2.690 10.138 1.00 56.69 175 ARG A CA 1
ATOM 1352 C C . ARG A 1 175 ? 21.791 1.534 9.319 1.00 56.69 175 ARG A C 1
ATOM 1354 O O . ARG A 1 175 ? 22.214 0.549 9.908 1.00 56.69 175 ARG A O 1
ATOM 1361 N N . GLN A 1 176 ? 21.778 1.600 7.984 1.00 53.53 176 GLN A N 1
ATOM 1362 C CA . GLN A 1 176 ? 22.190 0.478 7.127 1.00 53.53 176 GLN A CA 1
ATOM 1363 C C . GLN A 1 176 ? 23.622 0.596 6.571 1.00 53.53 176 GLN A C 1
ATOM 1365 O O . GLN A 1 176 ? 24.062 -0.353 5.934 1.00 53.53 176 GLN A O 1
ATOM 1370 N N . ASN A 1 177 ? 24.355 1.702 6.783 1.00 45.78 177 ASN A N 1
ATOM 1371 C CA . ASN A 1 177 ? 25.704 1.919 6.213 1.00 45.78 177 ASN A CA 1
ATOM 1372 C C . ASN A 1 177 ? 25.797 1.631 4.696 1.00 45.78 177 ASN A C 1
ATOM 1374 O O . ASN A 1 177 ? 26.825 1.210 4.167 1.00 45.78 177 ASN A O 1
ATOM 1378 N N . ILE A 1 178 ? 24.703 1.849 3.960 1.00 49.94 178 ILE A N 1
ATOM 1379 C CA . ILE A 1 178 ? 24.643 1.552 2.528 1.00 49.94 178 ILE A CA 1
ATOM 1380 C C . ILE A 1 178 ? 25.177 2.758 1.749 1.00 49.94 178 ILE A C 1
ATOM 1382 O O . ILE A 1 178 ? 24.510 3.788 1.652 1.00 49.94 178 ILE A O 1
ATOM 1386 N N . LYS A 1 179 ? 26.352 2.592 1.124 1.00 43.41 179 LYS A N 1
ATOM 1387 C CA . LYS A 1 179 ? 26.975 3.510 0.146 1.00 43.41 179 LYS A CA 1
ATOM 1388 C C . LYS A 1 179 ? 26.191 3.613 -1.183 1.00 43.41 179 LYS A C 1
ATOM 1390 O O . LYS A 1 179 ? 26.783 3.618 -2.255 1.00 43.41 179 LYS A O 1
ATOM 1395 N N . GLN A 1 180 ? 24.857 3.634 -1.156 1.00 47.69 180 GLN A N 1
ATOM 1396 C CA . GLN A 1 180 ? 24.035 3.856 -2.354 1.00 47.69 180 GLN A CA 1
ATOM 1397 C C . GLN A 1 180 ? 23.316 5.198 -2.287 1.00 47.69 180 GLN A C 1
ATOM 1399 O O . GLN A 1 180 ? 22.872 5.640 -1.225 1.00 47.69 180 GLN A O 1
ATOM 1404 N N . ASN A 1 181 ? 23.205 5.811 -3.463 1.00 52.84 181 ASN A N 1
ATOM 1405 C CA . ASN A 1 181 ? 22.749 7.172 -3.687 1.00 52.84 181 ASN A CA 1
ATOM 1406 C C . ASN A 1 181 ? 21.324 7.392 -3.133 1.00 52.84 181 ASN A C 1
ATOM 1408 O O . ASN A 1 181 ? 20.374 6.712 -3.537 1.00 52.84 181 ASN A O 1
ATOM 1412 N N . ILE A 1 182 ? 21.173 8.333 -2.192 1.00 51.94 182 ILE A N 1
ATOM 1413 C CA . ILE A 1 182 ? 19.914 8.636 -1.480 1.00 51.94 182 ILE A CA 1
ATOM 1414 C C . ILE A 1 182 ? 18.765 8.891 -2.474 1.00 51.94 182 ILE A C 1
ATOM 1416 O O . ILE A 1 182 ? 17.639 8.425 -2.263 1.00 51.94 182 ILE A O 1
ATOM 1420 N N . ASN A 1 183 ? 19.075 9.529 -3.605 1.00 51.09 183 ASN A N 1
ATOM 1421 C CA . ASN A 1 183 ? 18.128 9.908 -4.656 1.00 51.09 183 ASN A CA 1
ATOM 1422 C C . ASN A 1 183 ? 17.418 8.710 -5.320 1.00 51.09 183 ASN A C 1
ATOM 1424 O O . ASN A 1 183 ? 16.282 8.837 -5.776 1.00 51.09 183 ASN A O 1
ATOM 1428 N N . LEU A 1 184 ? 18.015 7.512 -5.307 1.00 54.66 184 LEU A N 1
ATOM 1429 C CA . LEU A 1 184 ? 17.409 6.303 -5.889 1.00 54.66 184 LEU A CA 1
ATOM 1430 C C . LEU A 1 184 ? 16.425 5.609 -4.936 1.00 54.66 184 LEU A C 1
ATOM 1432 O O . LEU A 1 184 ? 15.530 4.874 -5.374 1.00 54.66 184 LEU A O 1
ATOM 1436 N N . ARG A 1 185 ? 16.553 5.849 -3.624 1.00 54.62 185 ARG A N 1
ATOM 1437 C CA . ARG A 1 185 ? 15.731 5.193 -2.596 1.00 54.62 185 ARG A CA 1
ATOM 1438 C C . ARG A 1 185 ? 14.479 5.973 -2.208 1.00 54.62 185 ARG A C 1
ATOM 1440 O O . ARG A 1 185 ? 13.495 5.346 -1.802 1.00 54.62 185 ARG A O 1
ATOM 1447 N N . ILE A 1 186 ? 14.495 7.298 -2.333 1.00 56.50 186 ILE A N 1
ATOM 1448 C CA . ILE A 1 186 ? 13.339 8.138 -2.007 1.00 56.50 186 ILE A CA 1
ATOM 1449 C C . ILE A 1 186 ? 12.278 7.997 -3.117 1.00 56.50 186 ILE A C 1
ATOM 1451 O O . ILE A 1 186 ? 12.587 7.883 -4.301 1.00 56.50 186 ILE A O 1
ATOM 1455 N N . SER A 1 187 ? 10.999 7.935 -2.727 1.00 56.22 187 SER A N 1
ATOM 1456 C CA . SER A 1 187 ? 9.859 7.839 -3.657 1.00 56.22 187 SER A CA 1
ATOM 1457 C C . SER A 1 187 ? 9.500 9.147 -4.357 1.00 56.22 187 SER A C 1
ATOM 1459 O O . SER A 1 187 ? 8.609 9.129 -5.199 1.00 56.22 187 SER A O 1
ATOM 1461 N N . THR A 1 188 ? 10.146 10.250 -3.988 1.00 59.03 188 THR A N 1
ATOM 1462 C CA . THR A 1 188 ? 9.863 11.582 -4.515 1.00 59.03 188 THR A CA 1
ATOM 1463 C C . THR A 1 188 ? 10.388 11.686 -5.951 1.00 59.03 188 THR A C 1
ATOM 1465 O O . THR A 1 188 ? 11.490 11.194 -6.214 1.00 59.03 188 THR A O 1
ATOM 1468 N N . PRO A 1 189 ? 9.630 12.284 -6.885 1.00 59.94 189 PRO A N 1
ATOM 1469 C CA . PRO A 1 189 ? 10.135 12.596 -8.217 1.00 59.94 189 PRO A CA 1
ATOM 1470 C C . PRO A 1 189 ? 11.353 13.516 -8.087 1.00 59.94 189 PRO A C 1
ATOM 1472 O O . PRO A 1 189 ? 11.254 14.603 -7.526 1.00 59.94 189 PRO A O 1
ATOM 1475 N N . THR A 1 190 ? 12.514 13.067 -8.557 1.00 65.12 190 THR A N 1
ATOM 1476 C CA . THR A 1 190 ? 13.697 13.917 -8.733 1.00 65.12 190 THR A CA 1
ATOM 1477 C C . THR A 1 190 ? 14.067 13.907 -10.214 1.00 65.12 190 THR A C 1
ATOM 1479 O O . THR A 1 190 ? 13.858 12.880 -10.869 1.00 65.12 190 THR A O 1
ATOM 1482 N N . PRO A 1 191 ? 14.639 14.993 -10.765 1.00 71.19 191 PRO A N 1
ATOM 1483 C CA . PRO A 1 191 ? 15.052 15.027 -12.171 1.00 71.19 191 PRO A CA 1
ATOM 1484 C C . PRO A 1 191 ? 15.977 13.861 -12.555 1.00 71.19 191 PRO A C 1
ATOM 1486 O O . PRO A 1 191 ? 15.839 13.271 -13.623 1.00 71.19 191 PRO A O 1
ATOM 1489 N N . GLU A 1 192 ? 16.879 13.470 -11.653 1.00 68.00 192 GLU A N 1
ATOM 1490 C CA . GLU A 1 192 ? 17.757 12.305 -11.819 1.00 68.00 192 GLU A CA 1
ATOM 1491 C C . GLU A 1 192 ? 16.972 10.992 -11.946 1.00 68.00 192 GLU A C 1
ATOM 1493 O O . GLU A 1 192 ? 17.261 10.171 -12.817 1.00 68.00 192 GLU A O 1
ATOM 1498 N N . ARG A 1 193 ? 15.945 10.794 -11.108 1.00 69.94 193 ARG A N 1
ATOM 1499 C CA . ARG A 1 193 ? 15.103 9.595 -11.146 1.00 69.94 193 ARG A CA 1
ATOM 1500 C C . ARG A 1 193 ? 14.275 9.538 -12.426 1.00 69.94 193 ARG A C 1
ATOM 1502 O O . ARG A 1 193 ? 14.099 8.449 -12.964 1.00 69.94 193 ARG A O 1
ATOM 1509 N N . GLU A 1 194 ? 13.792 10.676 -12.916 1.00 77.06 194 GLU A N 1
ATOM 1510 C CA . GLU A 1 194 ? 13.051 10.729 -14.179 1.00 77.06 194 GLU A CA 1
ATOM 1511 C C . GLU A 1 194 ? 13.947 10.409 -15.380 1.00 77.06 194 GLU A C 1
ATOM 1513 O O . GLU A 1 194 ? 13.550 9.606 -16.219 1.00 77.06 194 GLU A O 1
ATOM 1518 N N . LYS A 1 195 ? 15.197 10.893 -15.414 1.00 78.94 195 LYS A N 1
ATOM 1519 C CA . LYS A 1 195 ? 16.167 10.489 -16.452 1.00 78.94 195 LYS A CA 1
ATOM 1520 C C . LYS A 1 195 ? 16.395 8.974 -16.471 1.00 78.94 195 LYS A C 1
ATOM 1522 O O . LYS A 1 195 ? 16.341 8.355 -17.531 1.00 78.94 195 LYS A O 1
ATOM 1527 N N . ILE A 1 196 ? 16.592 8.367 -15.298 1.00 78.31 196 ILE A N 1
ATOM 1528 C CA . ILE A 1 196 ? 16.783 6.912 -15.172 1.00 78.31 196 ILE A CA 1
ATOM 1529 C C . ILE A 1 196 ? 15.528 6.152 -15.608 1.00 78.31 196 ILE A C 1
ATOM 1531 O O . ILE A 1 196 ? 15.626 5.156 -16.322 1.00 78.31 196 ILE A O 1
ATOM 1535 N N . LYS A 1 197 ? 14.338 6.614 -15.206 1.00 80.44 197 LYS A N 1
ATOM 1536 C CA . LYS A 1 197 ? 13.076 6.007 -15.644 1.00 80.44 197 LYS A CA 1
ATOM 1537 C C . LYS A 1 197 ? 12.941 6.047 -17.157 1.00 80.44 197 LYS A C 1
ATOM 1539 O O . LYS A 1 197 ? 12.599 5.025 -17.736 1.00 80.44 197 LYS A O 1
ATOM 1544 N N . THR A 1 198 ? 13.224 7.186 -17.786 1.00 83.38 198 THR A N 1
ATOM 1545 C CA . THR A 1 198 ? 13.156 7.326 -19.244 1.00 83.38 198 THR A CA 1
ATOM 1546 C C . THR A 1 198 ? 14.078 6.328 -19.937 1.00 83.38 198 THR A C 1
ATOM 1548 O O . THR A 1 198 ? 13.631 5.642 -20.851 1.00 83.38 198 THR A O 1
ATOM 1551 N N . ALA A 1 199 ? 15.312 6.164 -19.452 1.00 84.50 199 ALA A N 1
ATOM 1552 C CA . ALA A 1 199 ? 16.265 5.212 -20.025 1.00 84.50 199 ALA A CA 1
ATOM 1553 C C . ALA A 1 199 ? 15.832 3.740 -19.875 1.00 84.50 199 ALA A C 1
ATOM 1555 O O . ALA A 1 199 ? 16.072 2.930 -20.764 1.00 84.50 199 ALA A O 1
ATOM 1556 N N . LEU A 1 200 ? 15.187 3.381 -18.761 1.00 88.12 200 LEU A N 1
ATOM 1557 C CA . LEU A 1 200 ? 14.829 1.990 -18.448 1.00 88.12 200 LEU A CA 1
ATOM 1558 C C . LEU A 1 200 ? 13.407 1.599 -18.877 1.00 88.12 200 LEU A C 1
ATOM 1560 O O . LEU A 1 200 ? 13.079 0.412 -18.892 1.00 88.12 200 LEU A O 1
ATOM 1564 N N . ARG A 1 201 ? 12.547 2.567 -19.217 1.00 89.69 201 ARG A N 1
ATOM 1565 C CA . ARG A 1 201 ? 11.125 2.328 -19.510 1.00 89.69 201 ARG A CA 1
ATOM 1566 C C . ARG A 1 201 ? 10.925 1.376 -20.689 1.00 89.69 201 ARG A C 1
ATOM 1568 O O . ARG A 1 201 ? 10.077 0.497 -20.588 1.00 89.69 201 ARG A O 1
ATOM 1575 N N . ALA A 1 202 ? 11.725 1.501 -21.749 1.00 89.88 202 ALA A N 1
ATOM 1576 C CA . ALA A 1 202 ? 11.650 0.604 -22.904 1.00 89.88 202 ALA A CA 1
ATOM 1577 C C . ALA A 1 202 ? 11.949 -0.857 -22.522 1.00 89.88 202 ALA A C 1
ATOM 1579 O O . ALA A 1 202 ? 11.207 -1.755 -22.905 1.00 89.88 202 ALA A O 1
ATOM 1580 N N . GLY A 1 203 ? 12.968 -1.092 -21.688 1.00 91.88 203 GLY A N 1
ATOM 1581 C CA . GLY A 1 203 ? 13.308 -2.439 -21.218 1.00 91.88 203 GLY A CA 1
ATOM 1582 C C . GLY A 1 203 ? 12.226 -3.059 -20.329 1.00 91.88 203 GLY A C 1
ATOM 1583 O O . GLY A 1 203 ? 11.927 -4.241 -20.459 1.00 91.88 203 GLY A O 1
ATOM 1584 N N . ILE A 1 204 ? 11.589 -2.263 -19.460 1.00 94.25 204 ILE A N 1
ATOM 1585 C CA . ILE A 1 204 ? 10.448 -2.735 -18.657 1.00 94.25 204 ILE A CA 1
ATOM 1586 C C . ILE A 1 204 ? 9.239 -3.053 -19.542 1.00 94.25 204 ILE A C 1
ATOM 1588 O O . ILE A 1 204 ? 8.574 -4.058 -19.309 1.00 94.25 204 ILE A O 1
ATOM 1592 N N . ALA A 1 205 ? 8.967 -2.224 -20.552 1.00 92.94 205 ALA A N 1
ATOM 1593 C CA . ALA A 1 205 ? 7.885 -2.468 -21.500 1.00 92.94 205 ALA A CA 1
ATOM 1594 C C . ALA A 1 205 ? 8.112 -3.766 -22.286 1.00 92.94 205 ALA A C 1
ATOM 1596 O O . ALA A 1 205 ? 7.193 -4.574 -22.377 1.00 92.94 205 ALA A O 1
ATOM 1597 N N . GLN A 1 206 ? 9.337 -4.005 -22.765 1.00 94.88 206 GLN A N 1
ATOM 1598 C CA . GLN A 1 206 ? 9.682 -5.255 -23.442 1.00 94.88 206 GLN A CA 1
ATOM 1599 C C . GLN A 1 206 ? 9.507 -6.463 -22.514 1.00 94.88 206 GLN A C 1
ATOM 1601 O O . GLN A 1 206 ? 8.829 -7.414 -22.876 1.00 94.88 206 GLN A O 1
ATOM 1606 N N . ALA A 1 207 ? 10.013 -6.396 -21.280 1.00 95.56 207 ALA A N 1
ATOM 1607 C CA . ALA A 1 207 ? 9.878 -7.497 -20.325 1.00 95.56 207 ALA A CA 1
ATOM 1608 C C . ALA A 1 207 ? 8.411 -7.832 -19.983 1.00 95.56 207 ALA A C 1
ATOM 1610 O O . ALA A 1 207 ? 8.089 -8.980 -19.689 1.00 95.56 207 ALA A O 1
ATOM 1611 N N . LEU A 1 208 ? 7.516 -6.838 -20.011 1.00 96.00 208 LEU A N 1
ATOM 1612 C CA . LEU A 1 208 ? 6.074 -7.040 -19.845 1.00 96.00 208 LEU A CA 1
ATOM 1613 C C . LEU A 1 208 ? 5.379 -7.528 -21.120 1.00 96.00 208 LEU A C 1
ATOM 1615 O O . LEU A 1 208 ? 4.346 -8.183 -21.020 1.00 96.00 208 LEU A O 1
ATOM 1619 N N . ALA A 1 209 ? 5.911 -7.219 -22.302 1.00 96.06 209 ALA A N 1
ATOM 1620 C CA . ALA A 1 209 ? 5.440 -7.815 -23.548 1.00 96.06 209 ALA A CA 1
ATOM 1621 C C . ALA A 1 209 ? 5.797 -9.309 -23.597 1.00 96.06 209 ALA A C 1
ATOM 1623 O O . ALA A 1 209 ? 4.950 -10.129 -23.942 1.00 96.06 209 ALA A O 1
ATOM 1624 N N . ASP A 1 210 ? 7.012 -9.655 -23.165 1.00 97.00 210 ASP A N 1
ATOM 1625 C CA . ASP A 1 210 ? 7.498 -11.036 -23.091 1.00 97.00 210 ASP A CA 1
ATOM 1626 C C . ASP A 1 210 ? 6.800 -11.834 -21.970 1.00 97.00 210 ASP A C 1
ATOM 1628 O O . ASP A 1 210 ? 6.637 -13.049 -22.068 1.00 97.00 210 ASP A O 1
ATOM 1632 N N . ASN A 1 211 ? 6.361 -11.156 -20.901 1.00 95.88 211 ASN A N 1
ATOM 1633 C CA . ASN A 1 211 ? 5.594 -11.737 -19.800 1.00 95.88 211 ASN A CA 1
ATOM 1634 C C . ASN A 1 211 ? 4.367 -10.864 -19.459 1.00 95.88 211 ASN A C 1
ATOM 1636 O O . ASN A 1 211 ? 4.447 -10.013 -18.564 1.00 95.88 211 ASN A O 1
ATOM 1640 N N . PRO A 1 212 ? 3.220 -11.078 -20.134 1.00 96.81 212 PRO A N 1
ATOM 1641 C CA . PRO A 1 212 ? 2.032 -10.233 -19.988 1.00 96.81 212 PRO A CA 1
ATOM 1642 C C . PRO A 1 212 ? 1.217 -10.506 -18.714 1.00 96.81 212 PRO A C 1
ATOM 1644 O O . PRO A 1 212 ? 0.243 -9.798 -18.442 1.00 96.81 212 PRO A O 1
ATOM 1647 N N . GLU A 1 213 ? 1.597 -11.498 -17.904 1.00 98.19 213 GLU A N 1
ATOM 1648 C CA . GLU A 1 213 ? 0.832 -11.932 -16.731 1.00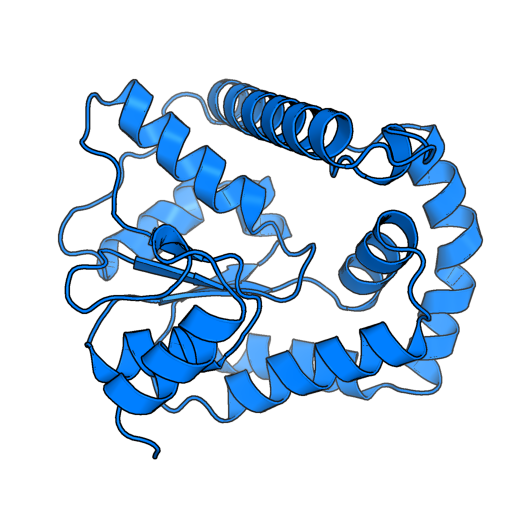 98.19 213 GLU A CA 1
ATOM 1649 C C . GLU A 1 213 ? 0.590 -10.817 -15.690 1.00 98.19 213 GLU A C 1
ATOM 1651 O O . GLU A 1 213 ? -0.545 -10.670 -15.230 1.00 98.19 213 GLU A O 1
ATOM 1656 N N . PRO A 1 214 ? 1.562 -9.943 -15.350 1.00 98.31 214 PRO A N 1
ATOM 1657 C CA . PRO A 1 214 ? 1.314 -8.788 -14.486 1.00 98.31 214 PRO A CA 1
ATOM 1658 C C . PRO A 1 214 ? 0.229 -7.846 -15.019 1.00 98.31 214 PRO A C 1
ATOM 1660 O O . PRO A 1 214 ? -0.561 -7.324 -14.234 1.00 98.31 214 PRO A O 1
ATOM 1663 N N . ILE A 1 215 ? 0.173 -7.630 -16.339 1.00 98.25 215 ILE A N 1
ATOM 1664 C CA . ILE A 1 215 ? -0.839 -6.772 -16.973 1.00 98.25 215 ILE A CA 1
ATOM 1665 C C . ILE A 1 215 ? -2.211 -7.442 -16.894 1.00 98.25 215 ILE A C 1
ATOM 1667 O O . ILE A 1 215 ? -3.195 -6.782 -16.549 1.00 98.25 215 ILE A O 1
ATOM 1671 N N . ARG A 1 216 ? -2.281 -8.750 -17.179 1.00 98.38 216 ARG A N 1
ATOM 1672 C CA . ARG A 1 216 ? -3.515 -9.540 -17.072 1.00 98.38 216 ARG A CA 1
ATOM 1673 C C . ARG A 1 216 ? -4.082 -9.482 -15.651 1.00 98.38 216 ARG A C 1
ATOM 1675 O O . ARG A 1 216 ? -5.235 -9.096 -15.476 1.00 98.38 216 ARG A O 1
ATOM 1682 N N . LEU A 1 217 ? -3.251 -9.771 -14.648 1.00 98.25 217 LEU A N 1
ATOM 1683 C CA . LEU A 1 217 ? -3.629 -9.749 -13.231 1.00 98.25 217 LEU A CA 1
ATOM 1684 C C . LEU A 1 217 ? -4.039 -8.352 -12.756 1.00 98.25 217 LEU A C 1
ATOM 1686 O O . LEU A 1 217 ? -5.018 -8.220 -12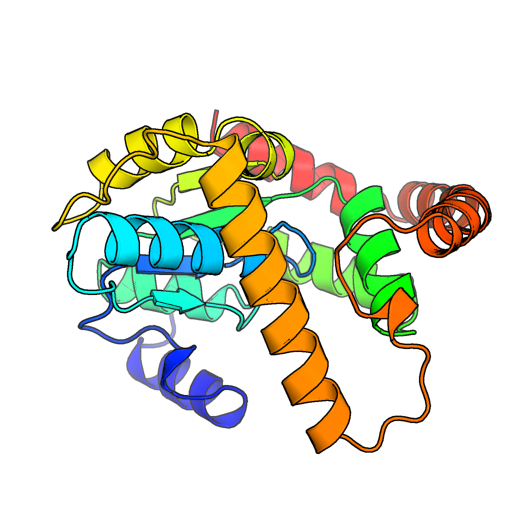.028 1.00 98.25 217 LEU A O 1
ATOM 1690 N N . TYR A 1 218 ? -3.330 -7.300 -13.179 1.00 98.25 218 TYR A N 1
ATOM 1691 C CA . TYR A 1 218 ? -3.704 -5.918 -12.866 1.00 98.25 218 TYR A CA 1
ATOM 1692 C C . TYR A 1 218 ? -5.129 -5.600 -13.339 1.00 98.25 218 TYR A C 1
ATOM 1694 O O . TYR A 1 218 ? -5.935 -5.086 -12.565 1.00 98.25 218 TYR A O 1
ATOM 1702 N N . ARG A 1 219 ? -5.456 -5.952 -14.589 1.00 97.94 219 ARG A N 1
ATOM 1703 C CA . ARG A 1 219 ? -6.797 -5.751 -15.161 1.00 97.94 219 ARG A CA 1
ATOM 1704 C C . ARG A 1 219 ? -7.859 -6.578 -14.442 1.00 97.94 219 ARG A C 1
ATOM 1706 O O . ARG A 1 219 ? -8.934 -6.059 -14.171 1.00 97.94 219 ARG A O 1
ATOM 1713 N N . GLU A 1 220 ? -7.554 -7.829 -14.107 1.00 97.38 220 GLU A N 1
ATOM 1714 C CA . GLU A 1 220 ? -8.492 -8.704 -13.397 1.00 97.38 220 GLU A CA 1
ATOM 1715 C C . GLU A 1 220 ? -8.812 -8.174 -11.992 1.00 97.38 220 GLU A C 1
ATOM 1717 O O . GLU A 1 220 ? -9.978 -8.104 -11.609 1.00 97.38 220 GLU A O 1
ATOM 1722 N N . VAL A 1 221 ? -7.800 -7.720 -11.244 1.00 96.75 221 VAL A N 1
ATOM 1723 C CA . VAL A 1 221 ? -8.012 -7.122 -9.917 1.00 96.75 221 VAL A CA 1
ATOM 1724 C C . VAL A 1 221 ? -8.845 -5.842 -10.014 1.00 96.75 221 VAL A C 1
ATOM 1726 O O . VAL A 1 221 ? -9.726 -5.642 -9.183 1.00 96.75 221 VAL A O 1
ATOM 1729 N N . LEU A 1 222 ? -8.609 -4.995 -11.025 1.00 95.69 222 LEU A N 1
ATOM 1730 C CA . LEU A 1 222 ? -9.443 -3.811 -11.255 1.00 95.69 222 LEU A CA 1
ATOM 1731 C C . LEU A 1 222 ? -10.902 -4.182 -11.546 1.00 95.69 222 LEU A C 1
ATOM 1733 O O . LEU A 1 222 ? -11.799 -3.553 -10.997 1.00 95.69 222 LEU A O 1
ATOM 1737 N N . ALA A 1 223 ? -11.137 -5.207 -12.368 1.00 93.81 223 ALA A N 1
ATOM 1738 C CA . ALA A 1 223 ? -12.481 -5.642 -12.740 1.00 93.81 223 ALA A CA 1
ATOM 1739 C C . ALA A 1 223 ? -13.271 -6.248 -11.568 1.00 93.81 223 ALA A C 1
ATOM 1741 O O . ALA A 1 223 ? -14.486 -6.120 -11.533 1.00 93.81 223 ALA A O 1
ATOM 1742 N N . ARG A 1 224 ? -12.603 -6.879 -10.591 1.00 85.25 224 ARG A N 1
ATOM 1743 C CA . ARG A 1 224 ? -13.262 -7.415 -9.383 1.00 85.25 224 ARG A CA 1
ATOM 1744 C C . ARG A 1 224 ? -13.704 -6.353 -8.380 1.00 85.25 224 ARG A C 1
ATOM 1746 O O . ARG A 1 224 ? -14.432 -6.670 -7.446 1.00 85.25 224 ARG A O 1
ATOM 1753 N N . SER A 1 225 ? -13.183 -5.138 -8.495 1.00 70.50 225 SER A N 1
ATOM 1754 C CA . SER A 1 225 ? -13.449 -4.044 -7.555 1.00 70.50 225 SER A CA 1
ATOM 1755 C C . SER A 1 225 ? -14.210 -2.878 -8.190 1.00 70.50 225 SER A C 1
ATOM 1757 O O . SER A 1 225 ? -14.355 -1.845 -7.534 1.00 70.50 225 SER A O 1
ATOM 1759 N N . ALA A 1 226 ? -14.640 -3.042 -9.446 1.00 56.88 226 ALA A N 1
ATOM 1760 C CA . ALA A 1 226 ? -15.585 -2.179 -10.147 1.00 56.88 226 ALA A CA 1
ATOM 1761 C C . ALA A 1 226 ? -17.015 -2.669 -9.889 1.00 56.88 226 ALA A C 1
ATOM 1763 O O . ALA A 1 226 ? -17.892 -1.796 -9.721 1.00 56.88 226 ALA A O 1
#

Secondary structure (DSSP, 8-state):
---HHHHHHHHHTTS-GGGS--TT-SEEEEESTTSSHHHHHHHHHHHHHHTTPPPP-EEES---HHHHHHHHHHT--EEEEE--HHHHHHHHHHHH---HHHHHHHHHHHHHHHHT--S--EEEEHHHHHS-HHHHHHHHHTT-SSPPPPPS-HHHHHHHHHHHHHHHHHHHHHHHT--S-HHHHS-S--HHHHHHHHHHHHHHHHHHHH--HHHHHHHHHHHTT-

Foldseek 3Di:
DPQLVVLQVVLVVPDDNLQADDLQFQEEEAEQAPLCFLLLLLLLVLQCVVVVHDRTSYRGDSNACSSVVSCQNSVHAYEYGDEQLLNRLLLCCLQPVDDSVVSVVSLLVSLVSVVVDPDDYHYDYSCCCLPQVQVVQVVSQVRGPDRGGHDPCSPVSSVSSLVVQLVVLVVVCVVPVDPDDSVSNRSDDDPVSVVSCVVCSVVSVVVCVVPVSSVVSSVVVVVVND

pLDDT: mean 90.74, std 12.8, range [43.41, 98.62]

Sequence (226 aa):
MLAPEKIRAKLLQNYEPDLVCRPDSDLVIEGYPRSANTFTVSMIRVLCDAAGQKQPCIGHHTHSVQNLRLAAGYGIPMMVLIREPADAILSLHIRSGKSVETLLQRYVTFHTGLLDLDAAYLLARFDEVVGDFNTIITRLNTMLKTPLPLSADLAGDTTKAQARNKARAARKHNRQNIKQNINLRISTPTPEREKIKTALRAGIAQALADNPEPIRLYREVLARSA

Radius of gyration: 17.42 Å; chains: 1; bounding box: 45×44×42 Å